Protein AF-A0A7K2IY00-F1 (afdb_monomer)

Secondary structure (DSSP, 8-state):
-----------------------HHHHHHHHHHHHHHHHHHHHHHHHHHHHHTSSS-HHHHHS-TT--HHHHHHHHHHTTTTS-HHHHHHHHHHHHHHT---B-TTT--BHHHHHHHHHHHHHHHHHHHHHHHHHHHHHHHHHHHHSHHHHHHHHHHHHHHHTS-HHHHHHHHIIIIIIIS--S-SS--PPTTS-GGG-HHHHHHHHHHHHHHHHHHHHHHHHHHHHHHTTSHHHHHHHHTT--HHHIIIIIIHHHHHHHHHHHHHHHHHHHHHHHHHHHHHHT--SHHHHHHHHHHTT-HHHHHHHHHHHHHHHHHHHHHHHHHHHHHS-------

Organism: NCBI:txid53437

Nearest PDB structures (foldseek):
  8j5q-assembly1_B  TM=8.400E-01  e=5.713E-11  Mycobacterium tuberculosis H37Rv
  8wd9-assembly1_B  TM=8.218E-01  e=5.313E-10  Mycobacterium tuberculosis H37Rv
  8wda-assembly1_B  TM=7.906E-01  e=1.587E-09  Mycobacterium tuberculosis H37Rv

Sequence (337 aa):
MTGPETAPAAALPHLKSAAAGASPLLSSVLFSLFRGALLLVLVSAAVFTATELLPGDAADLMASPGADEEQTRHLREELGLDAEPWRRYLDWAGALLSGDMGTSLVNGRPVADSLAQRLPATLALVVGALLIAAPASLGLAWWAGTTRRGRRISTAVLTGGAAVPTAVTAAALAALFSGAFALVPPVSLLPPGDSPWHHPDLLFLPVVSMALPTAFFGGGLLAGSLADIVRLPHVADARRRGVPSRRIALVDVLPFLLAPFVRVLAVSAGGLIAAAAVVETLFGYPGLGSLLVSAISTRDLPVVQATAVLAAAVVLLGLLLGDVVAVSTEPTRGRAS

Structure (mmCIF, N/CA/C/O backbone):
data_AF-A0A7K2IY00-F1
#
_entry.id   AF-A0A7K2IY00-F1
#
loop_
_atom_site.group_PDB
_atom_site.id
_atom_site.type_symbol
_atom_site.label_atom_id
_atom_site.label_alt_id
_atom_site.label_comp_id
_atom_site.label_asym_id
_atom_site.label_entity_id
_atom_site.label_seq_id
_atom_site.pdbx_PDB_ins_code
_atom_site.Cartn_x
_atom_site.Cartn_y
_atom_site.Cartn_z
_atom_site.occupancy
_atom_site.B_iso_or_equiv
_atom_site.auth_seq_id
_atom_site.auth_comp_id
_atom_site.auth_asym_id
_atom_site.auth_atom_id
_atom_site.pdbx_PDB_model_num
ATOM 1 N N . MET A 1 1 ? 2.520 -51.372 -57.730 1.00 38.19 1 MET A N 1
ATOM 2 C CA . MET A 1 1 ? 3.010 -51.590 -56.356 1.00 38.19 1 MET A CA 1
ATOM 3 C C . MET A 1 1 ? 2.773 -50.310 -55.571 1.00 38.19 1 MET A C 1
ATOM 5 O O . MET A 1 1 ? 3.335 -49.295 -55.945 1.00 38.19 1 MET A O 1
ATOM 9 N N . THR A 1 2 ? 1.852 -50.395 -54.597 1.00 41.34 2 THR A N 1
ATOM 10 C CA . THR A 1 2 ? 1.790 -49.668 -53.305 1.00 41.34 2 THR A CA 1
ATOM 11 C C . THR A 1 2 ? 2.037 -48.142 -53.319 1.00 41.34 2 THR A C 1
ATOM 13 O O . THR A 1 2 ? 3.159 -47.718 -53.547 1.00 41.34 2 THR A O 1
ATOM 16 N N . GLY A 1 3 ? 1.088 -47.258 -53.003 1.00 38.41 3 GLY A N 1
ATOM 17 C CA . GLY A 1 3 ? -0.084 -47.423 -52.141 1.00 38.41 3 GLY A CA 1
ATOM 18 C C . GLY A 1 3 ? -1.143 -46.305 -52.278 1.00 38.41 3 GLY A C 1
ATOM 19 O O . GLY A 1 3 ? -1.014 -45.462 -53.165 1.00 38.41 3 GLY A O 1
ATOM 20 N N . PRO A 1 4 ? -2.210 -46.369 -51.454 1.00 47.62 4 PRO A N 1
ATOM 21 C CA . PRO A 1 4 ? -3.554 -45.844 -51.735 1.00 47.62 4 PRO A CA 1
ATOM 22 C C . PRO A 1 4 ? -3.958 -44.607 -50.897 1.00 47.62 4 PRO A C 1
ATOM 24 O O . PRO A 1 4 ? -3.206 -44.207 -50.019 1.00 47.62 4 PRO A O 1
ATOM 27 N N . GLU A 1 5 ? -5.153 -44.065 -51.207 1.00 44.94 5 GLU A N 1
ATOM 28 C CA . GLU A 1 5 ? -6.170 -43.391 -50.350 1.00 44.94 5 GLU A CA 1
ATOM 29 C C . GLU A 1 5 ? -5.694 -42.479 -49.192 1.00 44.94 5 GLU A C 1
ATOM 31 O O . GLU A 1 5 ? -4.923 -42.878 -48.333 1.00 44.94 5 GLU A O 1
ATOM 36 N N . THR A 1 6 ? -6.192 -41.246 -49.048 1.00 45.59 6 THR A N 1
ATOM 37 C CA . THR A 1 6 ? -7.549 -40.986 -48.534 1.00 45.59 6 THR A CA 1
ATOM 38 C C . THR A 1 6 ? -8.101 -39.607 -48.925 1.00 45.59 6 THR A C 1
ATOM 40 O O . THR A 1 6 ? -7.389 -38.612 -49.042 1.00 45.59 6 THR A O 1
ATOM 43 N N . ALA A 1 7 ? -9.421 -39.573 -49.104 1.00 43.59 7 ALA A N 1
ATOM 44 C CA . ALA A 1 7 ? -10.250 -38.390 -49.304 1.00 43.59 7 ALA A CA 1
ATOM 45 C C . ALA A 1 7 ? -10.583 -37.675 -47.954 1.00 43.59 7 ALA A C 1
ATOM 47 O O . ALA A 1 7 ? -9.904 -37.897 -46.955 1.00 43.59 7 ALA A O 1
ATOM 48 N N . PRO A 1 8 ? -11.573 -36.763 -47.906 1.00 50.34 8 PRO A N 1
ATOM 49 C CA . PRO A 1 8 ? -11.445 -35.361 -47.514 1.00 50.34 8 PRO A CA 1
ATOM 50 C C . PRO A 1 8 ? -11.755 -35.097 -46.026 1.00 50.34 8 PRO A C 1
ATOM 52 O O . PRO A 1 8 ? -12.768 -35.551 -45.498 1.00 50.34 8 PRO A O 1
ATOM 55 N N . ALA A 1 9 ? -10.949 -34.282 -45.342 1.00 38.38 9 ALA A N 1
ATOM 56 C CA . ALA A 1 9 ? -11.228 -33.898 -43.956 1.00 38.38 9 ALA A CA 1
ATOM 57 C C . ALA A 1 9 ? -12.058 -32.605 -43.882 1.00 38.38 9 ALA A C 1
ATOM 59 O O . ALA A 1 9 ? -11.530 -31.500 -43.819 1.00 38.38 9 ALA A O 1
ATOM 60 N N . ALA A 1 10 ? -13.374 -32.811 -43.930 1.00 36.88 10 ALA A N 1
ATOM 61 C CA . ALA A 1 10 ? -14.406 -32.154 -43.131 1.00 36.88 10 ALA A CA 1
ATOM 62 C C . ALA A 1 10 ? -14.277 -30.642 -42.856 1.00 36.88 10 ALA A C 1
ATOM 64 O O . ALA A 1 10 ? -13.545 -30.188 -41.976 1.00 36.88 10 ALA A O 1
ATOM 65 N N . ALA A 1 11 ? -15.179 -29.885 -43.483 1.00 44.59 11 ALA A N 1
ATOM 66 C CA . ALA A 1 11 ? -15.773 -28.735 -42.824 1.00 44.59 11 ALA A CA 1
ATOM 67 C C . ALA A 1 11 ? -16.323 -29.171 -41.453 1.00 44.59 11 ALA A C 1
ATOM 69 O O . ALA A 1 11 ? -17.194 -30.039 -41.386 1.00 44.59 11 ALA A O 1
ATOM 70 N N . LEU A 1 12 ? -15.849 -28.540 -40.379 1.00 36.31 12 LEU A N 1
ATOM 71 C CA . LEU A 1 12 ? -16.633 -28.402 -39.160 1.00 36.31 12 LEU A CA 1
ATOM 72 C C . LEU A 1 12 ? -17.043 -26.931 -39.012 1.00 36.31 12 LEU A C 1
ATOM 74 O O . LEU A 1 12 ? -16.177 -26.059 -38.910 1.00 36.31 12 LEU A O 1
ATOM 78 N N . PRO A 1 13 ? -18.357 -26.642 -39.041 1.00 47.16 13 PRO A N 1
ATOM 79 C CA . PRO A 1 13 ? -18.914 -25.378 -38.588 1.00 47.16 13 PRO A CA 1
ATOM 80 C C . PRO A 1 13 ? -18.851 -25.315 -37.050 1.00 47.16 13 PRO A C 1
ATOM 82 O O . PRO A 1 13 ? -18.439 -26.270 -36.399 1.00 47.16 13 PRO A O 1
ATOM 85 N N . HIS A 1 14 ? -19.354 -24.216 -36.477 1.00 36.72 14 HIS A N 1
ATOM 86 C CA . HIS A 1 14 ? -19.556 -23.984 -35.035 1.00 36.72 14 HIS A CA 1
ATOM 87 C C . HIS A 1 14 ? -18.258 -23.536 -34.324 1.00 36.72 14 HIS A C 1
ATOM 89 O O . HIS A 1 14 ? -17.279 -24.256 -34.247 1.00 36.72 14 HIS A O 1
ATOM 95 N N . LEU A 1 15 ? -18.156 -22.317 -33.795 1.00 38.09 15 LEU A N 1
ATOM 96 C CA . LEU A 1 15 ? -19.122 -21.701 -32.895 1.00 38.09 15 LEU A CA 1
ATOM 97 C C . LEU A 1 15 ? -19.293 -20.206 -33.188 1.00 38.09 15 LEU A C 1
ATOM 99 O O . LEU A 1 15 ? -18.448 -19.369 -32.876 1.00 38.09 15 LEU A O 1
ATOM 103 N N . LYS A 1 16 ? -20.493 -19.870 -33.670 1.00 39.91 16 LYS A N 1
ATOM 104 C CA . LYS A 1 16 ? -21.197 -18.693 -33.167 1.00 39.91 16 LYS A CA 1
ATOM 105 C C . LYS A 1 16 ? -21.207 -18.792 -31.636 1.00 39.91 16 LYS A C 1
ATOM 107 O O . LYS A 1 16 ? -21.991 -19.553 -31.085 1.00 39.91 16 LYS A O 1
ATOM 112 N N . SER A 1 17 ? -20.387 -17.990 -30.970 1.00 37.78 17 SER A N 1
ATOM 113 C CA . SER A 1 17 ? -20.765 -17.385 -29.693 1.00 37.78 17 SER A CA 1
ATOM 114 C C . SER A 1 17 ? -21.030 -15.906 -29.950 1.00 37.78 17 SER A C 1
ATOM 116 O O . SER A 1 17 ? -20.324 -15.016 -29.488 1.00 37.78 17 SER A O 1
ATOM 118 N N . ALA A 1 18 ? -22.072 -15.659 -30.743 1.00 41.66 18 ALA A N 1
ATOM 119 C CA . ALA A 1 18 ? -22.885 -14.476 -30.552 1.00 41.66 18 ALA A CA 1
ATOM 120 C C . ALA A 1 18 ? -23.715 -14.742 -29.290 1.00 41.66 18 ALA A C 1
ATOM 122 O O . ALA A 1 18 ? -24.797 -15.314 -29.362 1.00 41.66 18 ALA A O 1
ATOM 123 N N . ALA A 1 19 ? -23.162 -14.386 -28.136 1.00 37.03 19 ALA A N 1
ATOM 124 C CA . ALA A 1 19 ? -23.909 -14.257 -26.899 1.00 37.03 19 ALA A CA 1
ATOM 125 C C . ALA A 1 19 ? -23.621 -12.860 -26.344 1.00 37.03 19 ALA A C 1
ATOM 127 O O . ALA A 1 19 ? -22.529 -12.574 -25.868 1.00 37.03 19 ALA A O 1
ATOM 128 N N . ALA A 1 20 ? -24.625 -12.002 -26.517 1.00 40.38 20 ALA A N 1
ATOM 129 C CA . ALA A 1 20 ? -24.918 -10.810 -25.734 1.00 40.38 20 ALA A CA 1
ATOM 130 C C . ALA A 1 20 ? -23.760 -9.829 -25.468 1.00 40.38 20 ALA A C 1
ATOM 132 O O . ALA A 1 20 ? -23.102 -9.862 -24.437 1.00 40.38 20 ALA A O 1
ATOM 133 N N . GLY A 1 21 ? -23.602 -8.869 -26.382 1.00 43.31 21 GLY A N 1
ATOM 134 C CA . GLY A 1 21 ? -23.932 -7.466 -26.093 1.00 43.31 21 GLY A CA 1
ATOM 135 C C . GLY A 1 21 ? -23.612 -6.894 -24.708 1.00 43.31 21 GLY A C 1
ATOM 136 O O . GLY A 1 21 ? -24.442 -6.198 -24.140 1.00 43.31 21 GLY A O 1
ATOM 137 N N . ALA A 1 22 ? -22.414 -7.127 -24.196 1.00 46.28 22 ALA A N 1
ATOM 138 C CA . ALA A 1 22 ? -21.739 -6.243 -23.261 1.00 46.28 22 ALA A CA 1
ATOM 139 C C . ALA A 1 22 ? -20.393 -5.917 -23.907 1.00 46.28 22 ALA A C 1
ATOM 141 O O . ALA A 1 22 ? -19.747 -6.807 -24.465 1.00 46.28 22 ALA A O 1
ATOM 142 N N . SER A 1 23 ? -19.972 -4.650 -23.912 1.00 67.12 23 SER A N 1
ATOM 143 C CA . SER A 1 23 ? -18.620 -4.332 -24.374 1.00 67.12 23 SER A CA 1
ATOM 144 C C . SER A 1 23 ? -17.628 -5.213 -23.590 1.00 67.12 23 SER A C 1
ATOM 146 O O . SER A 1 23 ? -17.841 -5.429 -22.397 1.00 67.12 23 SER A O 1
ATOM 148 N N . PRO A 1 24 ? -16.557 -5.750 -24.203 1.00 65.94 24 PRO A N 1
ATOM 149 C CA . PRO A 1 24 ? -15.564 -6.578 -23.494 1.00 65.94 24 PRO A CA 1
ATOM 150 C C . PRO A 1 24 ? -14.979 -5.872 -22.253 1.00 65.94 24 PRO A C 1
ATOM 152 O O . PRO A 1 24 ? -14.512 -6.507 -21.311 1.00 65.94 24 PRO A O 1
ATOM 155 N N . LEU A 1 25 ? -15.081 -4.540 -22.229 1.00 67.38 25 LEU A N 1
ATOM 156 C CA . LEU A 1 25 ? -14.817 -3.674 -21.086 1.00 67.38 25 LEU A CA 1
ATOM 157 C C . LEU A 1 25 ? -15.805 -3.901 -19.928 1.00 67.38 25 LEU A C 1
ATOM 159 O O . LEU A 1 25 ? -15.382 -4.078 -18.791 1.00 67.38 25 LEU A O 1
ATOM 163 N N . LEU A 1 26 ? -17.112 -3.930 -20.206 1.00 72.31 26 LEU A N 1
ATOM 164 C CA . LEU A 1 26 ? -18.162 -4.097 -19.199 1.00 72.31 26 LEU A CA 1
ATOM 165 C C . LEU A 1 26 ? -18.098 -5.480 -18.535 1.00 72.31 26 LEU A C 1
ATOM 167 O O . LEU A 1 26 ? -18.259 -5.572 -17.321 1.00 72.31 26 LEU A O 1
ATOM 171 N N . SER A 1 27 ? -17.815 -6.547 -19.295 1.00 76.75 27 SER A N 1
ATOM 172 C CA . SER A 1 27 ? -17.689 -7.891 -18.710 1.00 76.75 27 SER A CA 1
ATOM 173 C C . SER A 1 27 ? -16.452 -8.019 -17.816 1.00 76.75 27 SER A C 1
ATOM 175 O O . SER A 1 27 ? -16.529 -8.646 -16.764 1.00 76.75 27 SER A O 1
ATOM 177 N N . SER A 1 28 ? -15.328 -7.406 -18.207 1.00 73.62 28 SER A N 1
ATOM 178 C CA . SER A 1 28 ? -14.095 -7.392 -17.409 1.00 73.62 28 SER A CA 1
ATOM 179 C C . SER A 1 28 ? -14.286 -6.622 -16.099 1.00 73.62 28 SER A C 1
ATOM 181 O O . SER A 1 28 ? -13.999 -7.141 -15.022 1.00 73.62 28 SER A O 1
ATOM 183 N N . VAL A 1 29 ? -14.873 -5.422 -16.171 1.00 78.75 29 VAL A N 1
ATOM 184 C CA . VAL A 1 29 ? -15.152 -4.597 -14.986 1.00 78.75 29 VAL A CA 1
ATOM 185 C C . VAL A 1 29 ? -16.129 -5.296 -14.041 1.00 78.75 29 VAL A C 1
ATOM 187 O O . VAL A 1 29 ? -15.877 -5.343 -12.839 1.00 78.75 29 VAL A O 1
ATOM 190 N N . LEU A 1 30 ? -17.209 -5.888 -14.561 1.00 84.00 30 LEU A N 1
ATOM 191 C CA . LEU A 1 30 ? -18.181 -6.611 -13.739 1.00 84.00 30 LEU A CA 1
ATOM 192 C C . LEU A 1 30 ? -17.549 -7.823 -13.040 1.00 84.00 30 LEU A C 1
ATOM 194 O O . LEU A 1 30 ? -17.799 -8.053 -11.857 1.00 84.00 30 LEU A O 1
ATOM 198 N N . PHE A 1 31 ? -16.697 -8.569 -13.745 1.00 82.94 31 PHE A N 1
ATOM 199 C CA . PHE A 1 31 ? -15.967 -9.695 -13.167 1.00 82.94 31 PHE A CA 1
ATOM 200 C C . PHE A 1 31 ? -14.997 -9.244 -12.065 1.00 82.94 31 PHE A C 1
ATOM 202 O O . PHE A 1 31 ? -14.940 -9.858 -10.997 1.00 82.94 31 PHE A O 1
ATOM 209 N N . SER A 1 32 ? -14.281 -8.137 -12.280 1.00 79.94 32 SER A N 1
ATOM 210 C CA . SER A 1 32 ? -13.389 -7.558 -11.275 1.00 79.94 32 SER A CA 1
ATOM 211 C C . SER A 1 32 ? -14.144 -7.048 -10.043 1.00 79.94 32 SER A C 1
ATOM 213 O O . SER A 1 32 ? -13.696 -7.298 -8.923 1.00 79.94 32 SER A O 1
ATOM 215 N N . LEU A 1 33 ? -15.308 -6.412 -10.221 1.00 85.75 33 LEU A N 1
ATOM 216 C CA . LEU A 1 33 ? -16.178 -5.989 -9.116 1.00 85.75 33 LEU A CA 1
ATOM 217 C C . LEU A 1 33 ? -16.706 -7.183 -8.318 1.00 85.75 33 LEU A C 1
ATOM 219 O O . LEU A 1 33 ? -16.638 -7.169 -7.092 1.00 85.75 33 LEU A O 1
ATOM 223 N N . PHE A 1 34 ? -17.174 -8.235 -8.994 1.00 89.06 34 PHE A N 1
ATOM 224 C CA . PHE A 1 34 ? -17.638 -9.454 -8.333 1.00 89.06 34 PHE A CA 1
ATOM 225 C C . PHE A 1 34 ? -16.522 -10.118 -7.517 1.00 89.06 34 PHE A C 1
ATOM 227 O O . PHE A 1 34 ? -16.718 -10.448 -6.349 1.00 89.06 34 PHE A O 1
ATOM 234 N N . ARG A 1 35 ? -15.323 -10.258 -8.099 1.00 86.38 35 ARG A N 1
ATOM 235 C CA . ARG A 1 35 ? -14.151 -10.803 -7.400 1.00 86.38 35 ARG A CA 1
ATOM 236 C C . ARG A 1 35 ? -13.766 -9.948 -6.190 1.00 86.38 35 ARG A C 1
ATOM 238 O O . ARG A 1 35 ? -13.446 -10.503 -5.144 1.00 86.38 35 ARG A O 1
ATOM 245 N N . GLY A 1 36 ? -13.809 -8.620 -6.324 1.00 87.38 36 GLY A N 1
ATOM 246 C CA . GLY A 1 36 ? -13.548 -7.688 -5.226 1.00 87.38 36 GLY A CA 1
ATOM 247 C C . GLY A 1 36 ? -14.571 -7.815 -4.095 1.00 87.38 36 GLY A C 1
ATOM 248 O O . GLY A 1 36 ? -14.183 -7.940 -2.938 1.00 87.38 36 GLY A O 1
ATOM 249 N N . ALA A 1 37 ? -15.863 -7.868 -4.426 1.00 89.81 37 ALA A N 1
ATOM 250 C CA . ALA A 1 37 ? -16.934 -8.060 -3.450 1.00 89.81 37 ALA A CA 1
ATOM 251 C C . ALA A 1 37 ? -16.813 -9.408 -2.725 1.00 89.81 37 ALA A C 1
ATOM 253 O O . ALA A 1 37 ? -16.884 -9.456 -1.499 1.00 89.81 37 ALA A O 1
ATOM 254 N N . LEU A 1 38 ? -16.553 -10.493 -3.462 1.00 92.44 38 LEU A N 1
ATOM 255 C CA . LEU A 1 38 ? -16.317 -11.811 -2.876 1.00 92.44 38 LEU A CA 1
ATOM 256 C C . LEU A 1 38 ? -15.115 -11.790 -1.924 1.00 92.44 38 LEU A C 1
ATOM 258 O O . LEU A 1 38 ? -15.193 -12.336 -0.828 1.00 92.44 38 LEU A O 1
ATOM 262 N N . LEU A 1 39 ? -14.021 -11.128 -2.312 1.00 90.25 39 LEU A N 1
ATOM 263 C CA . LEU A 1 39 ? -12.842 -11.001 -1.460 1.00 90.25 39 LEU A CA 1
ATOM 264 C C . LEU A 1 39 ? -13.148 -10.207 -0.185 1.00 90.25 39 LEU A C 1
ATOM 266 O O . LEU A 1 39 ? -12.711 -10.621 0.881 1.00 90.25 39 LEU A O 1
ATOM 270 N N . LEU A 1 40 ? -13.927 -9.123 -0.261 1.00 91.56 40 LEU A N 1
ATOM 271 C CA . LEU A 1 40 ? -14.351 -8.373 0.928 1.00 91.56 40 LEU A CA 1
ATOM 272 C C . LEU A 1 40 ? -15.197 -9.212 1.879 1.00 91.56 40 LEU A C 1
ATOM 274 O O . LEU A 1 40 ? -14.970 -9.145 3.082 1.00 91.56 40 LEU A O 1
ATOM 278 N N . VAL A 1 41 ? -16.129 -10.015 1.363 1.00 92.81 41 VAL A N 1
ATOM 279 C CA . VAL A 1 41 ? -16.940 -10.924 2.190 1.00 92.81 41 VAL A CA 1
ATOM 280 C C . VAL A 1 41 ? -16.061 -11.979 2.860 1.00 92.81 41 VAL A C 1
ATOM 282 O O . VAL A 1 41 ? -16.209 -12.249 4.048 1.00 92.81 41 VAL A O 1
ATOM 285 N N . LEU A 1 42 ? -15.106 -12.552 2.123 1.00 93.44 42 LEU A N 1
ATOM 286 C CA . LEU A 1 42 ? -14.170 -13.525 2.684 1.00 93.44 42 LEU A CA 1
ATOM 287 C C . LEU A 1 42 ? -13.267 -12.898 3.748 1.00 93.44 42 LEU A C 1
ATOM 289 O O . LEU A 1 42 ? -13.071 -13.495 4.802 1.00 93.44 42 LEU A O 1
ATOM 293 N N . VAL A 1 43 ? -12.741 -11.696 3.501 1.00 92.00 43 VAL A N 1
ATOM 294 C CA . VAL A 1 43 ? -11.918 -10.970 4.476 1.00 92.00 43 VAL A CA 1
ATOM 295 C C . VAL A 1 43 ? -12.743 -10.584 5.700 1.00 92.00 43 VAL A C 1
ATOM 297 O O . VAL A 1 43 ? -12.273 -10.786 6.813 1.00 92.00 43 VAL A O 1
ATOM 300 N N . SER A 1 44 ? -13.969 -10.082 5.534 1.00 92.75 44 SER A N 1
ATOM 301 C CA . SER A 1 44 ? -14.822 -9.692 6.661 1.00 92.75 44 SER A CA 1
ATOM 302 C C . SER A 1 44 ? -15.182 -10.895 7.532 1.00 92.75 44 SER A C 1
ATOM 304 O O . SER A 1 44 ? -15.048 -10.826 8.751 1.00 92.75 44 SER A O 1
ATOM 306 N N . ALA A 1 45 ? -15.545 -12.026 6.919 1.00 92.62 45 ALA A N 1
ATOM 307 C CA . ALA A 1 45 ? -15.810 -13.273 7.630 1.00 92.62 45 ALA A CA 1
ATOM 308 C C . ALA A 1 45 ? -14.550 -13.814 8.323 1.00 92.62 45 ALA A C 1
ATOM 310 O O . ALA A 1 45 ? -14.617 -14.250 9.473 1.00 92.62 45 ALA A O 1
ATOM 311 N N . ALA A 1 46 ? -13.392 -13.757 7.657 1.00 92.94 46 ALA A N 1
ATOM 312 C CA . ALA A 1 46 ? -12.123 -14.193 8.229 1.00 92.94 46 ALA A CA 1
ATOM 313 C C . ALA A 1 46 ? -11.712 -13.333 9.430 1.00 92.94 46 ALA A C 1
ATOM 315 O O . ALA A 1 46 ? -11.326 -13.885 10.454 1.00 92.94 46 ALA A O 1
ATOM 316 N N . VAL A 1 47 ? -11.826 -12.005 9.331 1.00 90.75 47 VAL A N 1
ATOM 317 C CA . VAL A 1 47 ? -11.515 -11.078 10.429 1.00 90.75 47 VAL A CA 1
ATOM 318 C C . VAL A 1 47 ? -12.475 -11.288 11.595 1.00 90.75 47 VAL A C 1
ATOM 320 O O . VAL A 1 47 ? -12.012 -11.416 12.721 1.00 90.75 47 VAL A O 1
ATOM 323 N N . PHE A 1 48 ? -13.781 -11.399 11.335 1.00 89.88 48 PHE A N 1
ATOM 324 C CA . PHE A 1 48 ? -14.777 -11.667 12.373 1.00 89.88 48 PHE A CA 1
ATOM 325 C C . PHE A 1 48 ? -14.498 -12.990 13.101 1.00 89.88 48 PHE A C 1
ATOM 327 O O . PHE A 1 48 ? -14.435 -13.043 14.328 1.00 89.88 48 PHE A O 1
ATOM 334 N N . THR A 1 49 ? -14.253 -14.060 12.342 1.00 89.25 49 THR A N 1
ATOM 335 C CA . THR A 1 49 ? -13.937 -15.376 12.912 1.00 89.25 49 THR A CA 1
ATOM 336 C C . THR A 1 49 ? -12.630 -15.329 13.694 1.00 89.25 49 THR A C 1
ATOM 338 O O . THR A 1 49 ? -12.550 -15.873 14.789 1.00 89.25 49 THR A O 1
ATOM 341 N N . ALA A 1 50 ? -11.610 -14.649 13.163 1.00 87.19 50 ALA A N 1
ATOM 342 C CA . ALA A 1 50 ? -10.354 -14.460 13.867 1.00 87.19 50 ALA A CA 1
ATOM 343 C C . ALA A 1 50 ? -10.582 -13.738 15.196 1.00 87.19 50 ALA A C 1
ATOM 345 O O . ALA A 1 50 ? -10.024 -14.197 16.183 1.00 87.19 50 ALA A O 1
ATOM 346 N N . THR A 1 51 ? -11.425 -12.692 15.230 1.00 83.38 51 THR A N 1
ATOM 347 C CA . THR A 1 51 ? -11.772 -11.958 16.457 1.00 83.38 51 THR A CA 1
ATOM 348 C C . THR A 1 51 ? -12.520 -12.799 17.490 1.00 83.38 51 THR A C 1
ATOM 350 O O . THR A 1 51 ? -12.235 -12.660 18.673 1.00 83.38 51 THR A O 1
ATOM 353 N N . GLU A 1 52 ? -13.403 -13.707 17.066 1.00 82.44 52 GLU A N 1
ATOM 354 C CA . GLU A 1 52 ? -14.121 -14.615 17.979 1.00 82.44 52 GLU A CA 1
ATOM 355 C C . GLU A 1 52 ? -13.251 -15.740 18.538 1.00 82.44 52 GLU A C 1
ATOM 357 O O . GLU A 1 52 ? -13.505 -16.255 19.622 1.00 82.44 52 GLU A O 1
ATOM 362 N N . LEU A 1 53 ? -12.216 -16.144 17.803 1.00 83.62 53 LEU A N 1
ATOM 363 C CA . LEU A 1 53 ? -11.292 -17.179 18.258 1.00 83.62 53 LEU A CA 1
ATOM 364 C C . LEU A 1 53 ? -10.248 -16.651 19.254 1.00 83.62 53 LEU A C 1
ATOM 366 O O . LEU A 1 53 ? -9.494 -17.459 19.804 1.00 83.62 53 LEU A O 1
ATOM 370 N N . LEU A 1 54 ? -10.159 -15.332 19.486 1.00 75.94 54 LEU A N 1
ATOM 371 C CA . LEU A 1 54 ? -9.252 -14.813 20.511 1.00 75.94 54 LEU A CA 1
ATOM 372 C C . LEU A 1 54 ? -9.707 -15.284 21.904 1.00 75.94 54 LEU A C 1
ATOM 374 O O . LEU A 1 54 ? -10.881 -15.173 22.244 1.00 75.94 54 LEU A O 1
ATOM 378 N N . PRO A 1 55 ? -8.784 -15.788 22.743 1.00 64.69 55 PRO A N 1
ATOM 379 C CA . PRO A 1 55 ? -9.130 -16.265 24.076 1.00 64.69 55 PRO A CA 1
ATOM 380 C C . PRO A 1 55 ? -9.495 -15.104 25.016 1.00 64.69 55 PRO A C 1
ATOM 382 O O . PRO A 1 55 ? -8.653 -14.248 25.301 1.00 64.69 55 PRO A O 1
ATOM 385 N N . GLY A 1 56 ? -10.717 -15.125 25.554 1.00 65.94 56 GLY A N 1
ATOM 386 C CA . GLY A 1 56 ? -11.306 -14.092 26.422 1.00 65.94 56 GLY A CA 1
ATOM 387 C C . GLY A 1 56 ? -12.012 -13.000 25.616 1.00 65.94 56 GLY A C 1
ATOM 388 O O . GLY A 1 56 ? -11.576 -12.676 24.511 1.00 65.94 56 GLY A O 1
ATOM 389 N N . ASP A 1 57 ? -13.077 -12.419 26.157 1.00 73.06 57 ASP A N 1
ATOM 390 C CA . ASP A 1 57 ? -13.907 -11.473 25.408 1.00 73.06 57 ASP A CA 1
ATOM 391 C C . ASP A 1 57 ? -13.659 -10.003 25.781 1.00 73.06 57 ASP A C 1
ATOM 393 O O . ASP A 1 57 ? -12.810 -9.673 26.612 1.00 73.06 57 ASP A O 1
ATOM 397 N N . ALA A 1 58 ? -14.348 -9.091 25.091 1.00 71.12 58 ALA A N 1
ATOM 398 C CA . ALA A 1 58 ? -14.228 -7.662 25.359 1.00 71.12 58 ALA A CA 1
ATOM 399 C C . ALA A 1 58 ? -14.784 -7.278 26.743 1.00 71.12 58 ALA A C 1
ATOM 401 O O . ALA A 1 58 ? -14.273 -6.341 27.356 1.00 71.12 58 ALA A O 1
ATOM 402 N N . ALA A 1 59 ? -15.776 -8.014 27.258 1.00 73.38 59 ALA A N 1
ATOM 403 C CA . ALA A 1 59 ? -16.342 -7.777 28.581 1.00 73.38 59 ALA A CA 1
ATOM 404 C C . ALA A 1 59 ? -15.312 -8.064 29.683 1.00 73.38 59 ALA A C 1
ATOM 406 O O . ALA A 1 59 ? -15.178 -7.263 30.604 1.00 73.38 59 ALA A O 1
ATOM 407 N N . ASP A 1 60 ? -14.517 -9.128 29.547 1.00 72.94 60 ASP A N 1
ATOM 408 C CA . ASP A 1 60 ? -13.468 -9.502 30.501 1.00 72.94 60 ASP A CA 1
ATOM 409 C C . ASP A 1 60 ? -12.354 -8.441 30.609 1.00 72.94 60 ASP A C 1
ATOM 411 O O . ASP A 1 60 ? -11.731 -8.300 31.660 1.00 72.94 60 ASP A O 1
ATOM 415 N N . LEU A 1 61 ? -12.091 -7.679 29.538 1.00 69.38 61 LEU A N 1
ATOM 416 C CA . LEU A 1 61 ? -11.107 -6.587 29.547 1.00 69.38 61 LEU A CA 1
ATOM 417 C C . LEU A 1 61 ? -11.673 -5.242 29.995 1.00 69.38 61 LEU A C 1
ATOM 419 O O . LEU A 1 61 ? -10.933 -4.419 30.534 1.00 69.38 61 LEU A O 1
ATOM 423 N N . MET A 1 62 ? -12.955 -4.994 29.727 1.00 69.19 62 MET A N 1
ATOM 424 C CA . MET A 1 62 ? -13.642 -3.789 30.193 1.00 69.19 62 MET A CA 1
ATOM 425 C C . MET A 1 62 ? -14.042 -3.895 31.668 1.00 69.19 62 MET A C 1
ATOM 427 O O . MET A 1 62 ? -14.203 -2.874 32.340 1.00 69.19 62 MET A O 1
ATOM 431 N N . ALA A 1 63 ? -14.180 -5.115 32.187 1.00 72.50 63 ALA A N 1
ATOM 432 C CA . ALA A 1 63 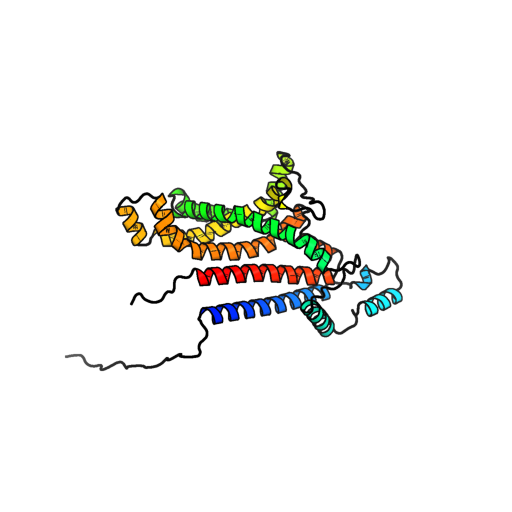? -14.394 -5.370 33.597 1.00 72.50 63 ALA A CA 1
ATOM 433 C C . ALA A 1 63 ? -13.216 -4.821 34.423 1.00 72.50 63 ALA A C 1
ATOM 435 O O . ALA A 1 63 ? -12.044 -5.081 34.143 1.00 72.50 63 ALA A O 1
ATOM 436 N N . SER A 1 64 ? -13.524 -4.031 35.457 1.00 64.81 64 SER A N 1
ATOM 437 C CA . SER A 1 64 ? -12.500 -3.497 36.365 1.00 64.81 64 SER A CA 1
ATOM 438 C C . SER A 1 64 ? -11.686 -4.641 36.994 1.00 64.81 64 SER A C 1
ATOM 440 O O . SER A 1 64 ? -12.254 -5.700 37.262 1.00 64.81 64 SER A O 1
ATOM 442 N N . PRO A 1 65 ? -10.384 -4.463 37.291 1.00 64.81 65 PRO A N 1
ATOM 443 C CA . PRO A 1 65 ? -9.608 -5.481 37.996 1.00 64.81 65 PRO A CA 1
ATOM 444 C C . PRO A 1 65 ? -10.291 -5.873 39.317 1.00 64.81 65 PRO A C 1
ATOM 446 O O . PRO A 1 65 ? -10.400 -5.048 40.223 1.00 64.81 65 PRO A O 1
ATOM 449 N N . GLY A 1 66 ? -10.765 -7.120 39.416 1.00 64.56 66 GLY A N 1
ATOM 450 C CA . GLY A 1 66 ? -11.543 -7.615 40.561 1.00 64.56 66 GLY A CA 1
ATOM 451 C C . GLY A 1 66 ? -13.065 -7.441 40.454 1.00 64.56 66 GLY A C 1
ATOM 452 O O . GLY A 1 66 ? -13.740 -7.566 41.471 1.00 64.56 66 GLY A O 1
ATOM 453 N N . ALA A 1 67 ? -13.601 -7.139 39.267 1.00 66.88 67 ALA A N 1
ATOM 454 C CA . ALA A 1 67 ? -15.038 -7.137 39.009 1.00 66.88 67 ALA A CA 1
ATOM 455 C C . ALA A 1 67 ? -15.654 -8.515 39.284 1.00 66.88 67 ALA A C 1
ATOM 457 O O . ALA A 1 67 ? -15.060 -9.549 38.964 1.00 66.88 67 ALA A O 1
ATOM 458 N N . ASP A 1 68 ? -16.851 -8.505 39.868 1.00 76.62 68 ASP A N 1
ATOM 459 C CA . ASP A 1 68 ? -17.605 -9.721 40.154 1.00 76.62 68 ASP A CA 1
ATOM 460 C C . ASP A 1 68 ? -18.045 -10.397 38.846 1.00 76.62 68 ASP A C 1
ATOM 462 O O . ASP A 1 68 ? -18.351 -9.716 37.862 1.00 76.62 68 ASP A O 1
ATOM 466 N N . GLU A 1 69 ? -18.148 -11.732 38.831 1.00 77.88 69 GLU A N 1
ATOM 467 C CA . GLU A 1 69 ? -18.589 -12.487 37.640 1.00 77.88 69 GLU A CA 1
ATOM 468 C C . GLU A 1 69 ? -19.951 -12.006 37.101 1.00 77.88 69 GLU A C 1
ATOM 470 O O . GLU A 1 69 ? -20.237 -12.120 35.907 1.00 77.88 69 GLU A O 1
ATOM 475 N N . GLU A 1 70 ? -20.790 -11.452 37.979 1.00 78.19 70 GLU A N 1
ATOM 476 C CA . GLU A 1 70 ? -22.107 -10.908 37.653 1.00 7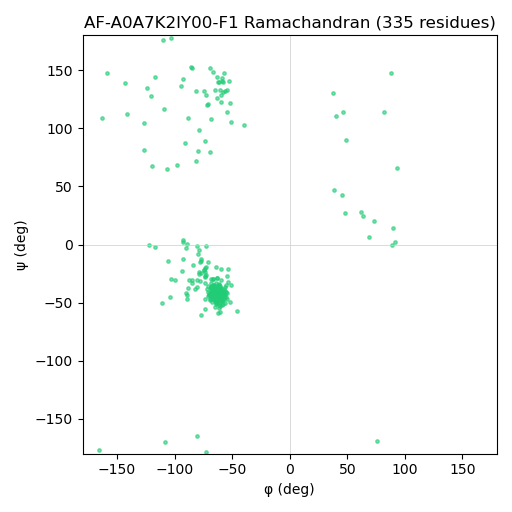8.19 70 GLU A CA 1
ATOM 477 C C . GLU A 1 70 ? -22.022 -9.582 36.875 1.00 78.19 70 GLU A C 1
ATOM 479 O O . GLU A 1 70 ? -22.757 -9.391 35.907 1.00 78.19 70 GLU A O 1
ATOM 484 N N . GLN A 1 71 ? -21.068 -8.704 37.210 1.00 76.19 71 GLN A N 1
ATOM 485 C CA . GLN A 1 71 ? -20.825 -7.460 36.465 1.00 76.19 71 GLN A CA 1
ATOM 486 C C . GLN A 1 71 ? -20.287 -7.749 35.066 1.00 76.19 71 GLN A C 1
ATOM 488 O O . GLN A 1 71 ? -20.706 -7.111 34.102 1.00 76.19 71 GLN A O 1
ATOM 493 N N . THR A 1 72 ? -19.414 -8.748 34.936 1.00 77.81 72 THR A N 1
ATOM 494 C CA . THR A 1 72 ? -18.878 -9.160 33.636 1.00 77.81 72 THR A CA 1
ATOM 495 C C . THR A 1 72 ? -19.955 -9.795 32.753 1.00 77.81 72 THR A C 1
ATOM 497 O O . THR A 1 72 ? -19.971 -9.545 31.550 1.00 77.81 72 THR A O 1
ATOM 500 N N . ARG A 1 73 ? -20.899 -10.568 33.321 1.00 78.81 73 ARG A N 1
ATOM 501 C CA . ARG A 1 73 ? -22.067 -11.074 32.568 1.00 78.81 73 ARG A CA 1
ATOM 50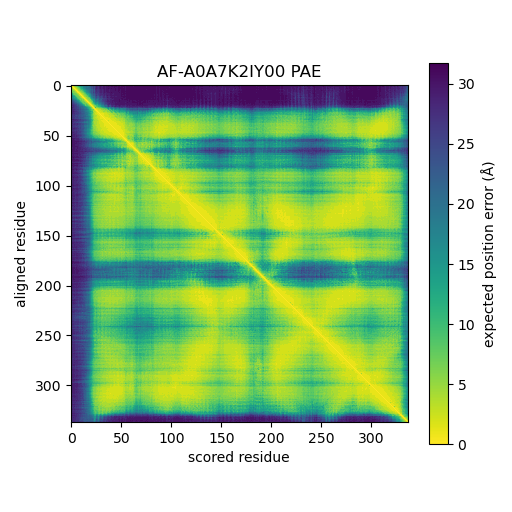2 C C . ARG A 1 73 ? -22.987 -9.954 32.102 1.00 78.81 73 ARG A C 1
ATOM 504 O O . ARG A 1 73 ? -23.357 -9.952 30.938 1.00 78.81 73 ARG A O 1
ATOM 511 N N . HIS A 1 74 ? -23.300 -8.990 32.965 1.00 79.62 74 HIS A N 1
ATOM 512 C CA . HIS A 1 74 ? -24.139 -7.859 32.567 1.00 79.62 74 HIS A CA 1
ATOM 513 C C . HIS A 1 74 ? -23.498 -7.058 31.423 1.00 79.62 74 HIS A C 1
ATOM 515 O O . HIS A 1 74 ? -24.163 -6.710 30.453 1.00 79.62 74 HIS A O 1
ATOM 521 N N . LEU A 1 75 ? -22.179 -6.837 31.484 1.00 76.94 75 LEU A N 1
ATOM 522 C CA . LEU A 1 75 ? -21.439 -6.189 30.398 1.00 76.94 75 LEU A CA 1
ATOM 523 C C . LEU A 1 75 ? -21.459 -7.017 29.100 1.00 76.94 75 LEU A C 1
ATOM 525 O O . LEU A 1 75 ? -21.540 -6.465 28.006 1.00 76.94 75 LEU A O 1
ATOM 529 N N . ARG A 1 76 ? -21.383 -8.348 29.208 1.00 80.69 76 ARG A N 1
ATOM 530 C CA . ARG A 1 76 ? -21.433 -9.283 28.073 1.00 80.69 76 ARG A CA 1
ATOM 531 C C . ARG A 1 76 ? -22.794 -9.248 27.367 1.00 80.69 76 ARG A C 1
ATOM 533 O O . ARG A 1 76 ? -22.832 -9.229 26.134 1.00 80.69 76 ARG A O 1
ATOM 540 N N . GLU A 1 77 ? -23.876 -9.153 28.139 1.00 81.12 77 GLU A N 1
ATOM 541 C CA . GLU A 1 77 ? -25.240 -8.967 27.635 1.00 81.12 77 GLU A CA 1
ATOM 542 C C . GLU A 1 77 ? -25.407 -7.598 26.953 1.00 81.12 77 GLU A C 1
ATOM 544 O O . GLU A 1 77 ? -25.907 -7.531 25.829 1.00 81.12 77 GLU A O 1
ATOM 549 N N . GLU A 1 78 ? -24.925 -6.512 27.573 1.00 79.56 78 GLU A N 1
ATOM 550 C CA . GLU A 1 78 ? -24.970 -5.153 27.003 1.00 79.56 78 GLU A CA 1
ATOM 551 C C . GLU A 1 78 ? -24.202 -5.035 25.679 1.00 79.56 78 GLU A C 1
ATOM 553 O O . GLU A 1 78 ? -24.641 -4.345 24.758 1.00 79.56 78 GLU A O 1
ATOM 558 N N . LEU A 1 79 ? -23.070 -5.734 25.561 1.00 76.00 79 LEU A N 1
ATOM 559 C CA . LEU A 1 79 ? -22.259 -5.783 24.343 1.00 76.00 79 LEU A CA 1
ATOM 560 C C . LEU A 1 79 ? -22.806 -6.766 23.290 1.00 76.00 79 LEU A C 1
ATOM 562 O O . LEU A 1 79 ? -22.223 -6.896 22.211 1.00 76.00 79 LEU A O 1
ATOM 566 N N . GLY A 1 80 ? -23.906 -7.471 23.582 1.00 79.44 80 GLY A N 1
ATOM 567 C CA . GLY A 1 80 ? -24.530 -8.436 22.674 1.00 79.44 80 GLY A CA 1
ATOM 568 C C . GLY A 1 80 ? -23.639 -9.638 22.350 1.00 79.44 80 GLY A C 1
ATOM 569 O O . GLY A 1 80 ? -23.789 -10.253 21.292 1.00 79.44 80 GLY A O 1
ATOM 570 N N . LEU A 1 81 ? -22.687 -9.966 23.230 1.00 77.88 81 LEU A N 1
ATOM 571 C CA . LEU A 1 81 ? -21.705 -11.030 23.004 1.00 77.88 81 LEU A CA 1
ATOM 572 C C . LEU A 1 81 ? -22.314 -12.434 23.148 1.00 77.88 81 LEU A C 1
ATOM 574 O O . LEU A 1 81 ? -21.792 -13.372 22.547 1.00 77.88 81 LEU A O 1
ATOM 578 N N . ASP A 1 82 ? -23.443 -12.561 23.856 1.00 78.81 82 ASP A N 1
ATOM 579 C CA . ASP A 1 82 ? -24.173 -13.826 24.051 1.00 78.81 82 ASP A CA 1
ATOM 580 C C . ASP A 1 82 ? -24.997 -14.268 22.829 1.00 78.81 82 ASP A C 1
ATOM 582 O O . ASP A 1 82 ? -25.480 -15.402 22.763 1.00 78.81 82 ASP A O 1
ATOM 586 N N . ALA A 1 83 ? -25.181 -13.386 21.844 1.00 79.56 83 ALA A N 1
ATOM 587 C CA . ALA A 1 83 ? -25.909 -13.724 20.630 1.00 79.56 83 ALA A CA 1
ATOM 588 C C . ALA A 1 83 ? -25.131 -14.728 19.758 1.00 79.56 83 ALA A C 1
ATOM 590 O O . ALA A 1 83 ? -23.900 -14.758 19.733 1.00 79.56 83 ALA A O 1
ATOM 591 N N . GLU A 1 84 ? -25.865 -15.537 18.985 1.00 88.50 84 GLU A N 1
ATOM 592 C CA . GLU A 1 84 ? -25.267 -16.519 18.075 1.00 88.50 84 GLU A CA 1
ATOM 593 C C . GLU A 1 84 ? -24.254 -15.839 17.122 1.00 88.50 84 GLU A C 1
ATOM 595 O O . GLU A 1 84 ? -24.601 -14.830 16.496 1.00 88.50 84 GLU A O 1
ATOM 600 N N . PRO A 1 85 ? -23.032 -16.385 16.933 1.00 84.94 85 PRO A N 1
ATOM 601 C CA . PRO A 1 85 ? -21.958 -15.702 16.199 1.00 84.94 85 PRO A CA 1
ATOM 602 C C . PRO A 1 85 ? -22.334 -15.262 14.780 1.00 84.94 85 PRO A C 1
ATOM 604 O O . PRO A 1 85 ? -21.918 -14.204 14.314 1.00 84.94 85 PRO A O 1
ATOM 607 N N . TRP A 1 86 ? -23.159 -16.050 14.087 1.00 86.94 86 TRP A N 1
ATOM 608 C CA . TRP A 1 86 ? -23.615 -15.721 12.739 1.00 86.94 86 TRP A CA 1
ATOM 609 C C . TRP A 1 86 ? -24.555 -14.505 12.715 1.00 86.94 86 TRP A C 1
ATOM 611 O O . TRP A 1 86 ? -24.505 -13.736 11.759 1.00 86.94 86 TRP A O 1
ATOM 621 N N . ARG A 1 87 ? -25.376 -14.294 13.758 1.00 89.38 87 ARG A N 1
ATOM 622 C CA . ARG A 1 87 ? -26.233 -13.101 13.881 1.00 89.38 87 ARG A CA 1
ATOM 623 C C . ARG A 1 87 ? -25.388 -11.868 14.132 1.00 89.38 87 ARG A C 1
ATOM 625 O O . ARG A 1 87 ? -25.505 -10.907 13.386 1.00 89.38 87 ARG A O 1
ATOM 632 N N . ARG A 1 88 ? -24.452 -11.956 15.084 1.00 87.94 88 ARG A N 1
ATOM 633 C CA . ARG A 1 88 ? -23.489 -10.884 15.387 1.00 87.94 88 ARG A CA 1
ATOM 634 C C . ARG A 1 88 ? -22.711 -10.458 14.141 1.00 87.94 88 ARG A C 1
ATOM 636 O O . ARG A 1 88 ? -22.546 -9.267 13.903 1.00 87.94 88 ARG A O 1
ATOM 643 N N . TYR A 1 89 ? -22.293 -11.418 13.311 1.00 89.88 89 TYR A N 1
ATOM 644 C CA . TYR A 1 89 ? -21.666 -11.125 12.021 1.00 89.88 89 TYR A CA 1
ATOM 645 C C . TYR A 1 89 ? -22.605 -10.388 11.059 1.00 89.88 89 TYR A C 1
ATOM 647 O O . TYR A 1 89 ? -22.185 -9.407 10.452 1.00 89.88 89 TYR A O 1
ATOM 655 N N . LEU A 1 90 ? -23.851 -10.847 10.893 1.00 91.12 90 LEU A N 1
ATOM 656 C CA . LEU A 1 90 ? -24.810 -10.212 9.982 1.00 91.12 90 LEU A CA 1
ATOM 657 C C . LEU A 1 90 ? -25.203 -8.806 10.438 1.00 91.12 90 LEU A C 1
ATOM 659 O O . LEU A 1 90 ? -25.287 -7.914 9.598 1.00 91.12 90 LEU A O 1
ATOM 663 N N . ASP A 1 91 ? -25.398 -8.602 11.739 1.00 90.00 91 ASP A N 1
ATOM 664 C CA . ASP A 1 91 ? -25.720 -7.299 12.320 1.00 90.00 91 ASP A CA 1
ATOM 665 C C . ASP A 1 91 ? -24.549 -6.328 12.134 1.00 90.00 91 ASP A C 1
ATOM 667 O O . ASP A 1 91 ? -24.733 -5.221 11.628 1.00 90.00 91 ASP A O 1
ATOM 671 N N . TRP A 1 92 ? -23.324 -6.772 12.435 1.00 91.12 92 TRP A N 1
ATOM 672 C CA . TRP A 1 92 ? -22.111 -5.988 12.204 1.00 91.12 92 TRP A CA 1
ATOM 673 C C . TRP A 1 92 ? -21.890 -5.672 10.718 1.00 91.12 92 TRP A C 1
ATOM 675 O O . TRP A 1 92 ? -21.643 -4.523 10.353 1.00 91.12 92 TRP A O 1
ATOM 685 N N . ALA A 1 93 ? -22.002 -6.668 9.837 1.00 90.75 93 ALA A N 1
ATOM 686 C CA . ALA A 1 93 ? -21.830 -6.472 8.402 1.00 90.75 93 ALA A CA 1
ATOM 687 C C . ALA A 1 93 ? -22.926 -5.558 7.828 1.00 90.75 93 ALA A C 1
ATOM 689 O O . ALA A 1 93 ? -22.637 -4.714 6.980 1.00 90.75 93 ALA A O 1
ATOM 690 N N . GLY A 1 94 ? -24.167 -5.690 8.304 1.00 91.50 94 GLY A N 1
ATOM 691 C CA . GLY A 1 94 ? -25.285 -4.817 7.954 1.00 91.50 94 GLY A CA 1
ATOM 692 C C . GLY A 1 94 ? -25.056 -3.371 8.396 1.00 91.50 94 GLY A C 1
ATOM 693 O O . GLY A 1 94 ? -25.217 -2.458 7.585 1.00 91.50 94 GLY A O 1
ATOM 694 N N . ALA A 1 95 ? -24.601 -3.166 9.636 1.00 90.69 95 ALA A N 1
ATOM 695 C CA . ALA A 1 95 ? -24.219 -1.854 10.157 1.00 90.69 95 ALA A CA 1
ATOM 696 C C . ALA A 1 95 ? -23.105 -1.225 9.306 1.00 90.69 95 ALA A C 1
ATOM 698 O O . ALA A 1 95 ? -23.260 -0.105 8.810 1.00 90.69 95 ALA A O 1
ATOM 699 N N . LEU A 1 96 ? -22.053 -1.990 9.001 1.00 90.69 96 LEU A N 1
ATOM 700 C CA . LEU A 1 96 ? -20.936 -1.525 8.181 1.00 90.69 96 LEU A CA 1
ATOM 701 C C . LEU A 1 96 ? -21.379 -1.109 6.769 1.00 90.69 96 LEU A C 1
ATOM 703 O O . LEU A 1 96 ? -20.928 -0.085 6.255 1.00 90.69 96 LEU A O 1
ATOM 707 N N . LEU A 1 97 ? -22.293 -1.865 6.149 1.00 89.50 97 LEU A N 1
ATOM 708 C CA . LEU A 1 97 ? -22.881 -1.525 4.847 1.00 89.50 97 LEU A CA 1
ATOM 709 C C . LEU A 1 97 ? -23.764 -0.271 4.900 1.00 89.50 97 LEU A C 1
ATOM 711 O O . LEU A 1 97 ? -23.858 0.447 3.906 1.00 89.50 97 LEU A O 1
ATOM 715 N N . SER A 1 98 ? -24.389 0.008 6.045 1.00 90.81 98 SER A N 1
ATOM 716 C CA . SER A 1 98 ? -25.143 1.246 6.280 1.00 90.81 98 SER A CA 1
ATOM 717 C C . SER A 1 98 ? -24.257 2.459 6.604 1.00 90.81 98 SER A C 1
ATOM 719 O O . SER A 1 98 ? -24.758 3.580 6.684 1.00 90.81 98 SER A O 1
ATOM 721 N N . GLY A 1 99 ? -22.940 2.255 6.726 1.00 87.69 99 GLY A N 1
ATOM 722 C CA . GLY A 1 99 ? -21.958 3.292 7.050 1.00 87.69 99 GLY A CA 1
ATOM 723 C C . GLY A 1 99 ? -21.676 3.447 8.545 1.00 87.69 99 GLY A C 1
ATOM 724 O O . GLY A 1 99 ? -20.870 4.299 8.916 1.00 87.69 99 GLY A O 1
ATOM 725 N N . ASP A 1 100 ? -22.292 2.625 9.394 1.00 91.94 100 ASP A N 1
ATOM 726 C CA . ASP A 1 100 ? -22.016 2.589 10.825 1.00 91.94 100 ASP A CA 1
ATOM 727 C C . ASP A 1 100 ? -20.872 1.609 11.118 1.00 91.94 100 ASP A C 1
ATOM 729 O O . ASP A 1 100 ? -21.002 0.392 10.996 1.00 91.94 100 ASP A O 1
ATOM 733 N N . MET A 1 101 ? -19.714 2.160 11.477 1.00 90.25 101 MET A N 1
ATOM 734 C CA . MET A 1 101 ? -18.521 1.390 11.849 1.00 90.25 101 MET A CA 1
ATOM 735 C C . MET A 1 101 ? -18.481 1.062 13.349 1.00 90.25 101 MET A C 1
ATOM 737 O O . MET A 1 101 ? -17.518 0.452 13.817 1.00 90.25 101 MET A O 1
ATOM 741 N N . GLY A 1 102 ? -19.499 1.486 14.100 1.00 90.44 102 GLY A N 1
ATOM 742 C CA . GLY A 1 102 ? -19.585 1.361 15.543 1.00 90.44 102 GLY A CA 1
ATOM 743 C C . GLY A 1 102 ? -18.707 2.356 16.300 1.00 90.44 102 GLY A C 1
ATOM 744 O O . GLY A 1 102 ? -18.132 3.313 15.760 1.00 90.44 102 GLY A O 1
ATOM 745 N N . THR A 1 103 ? -18.595 2.102 17.599 1.00 90.56 103 THR A N 1
ATOM 746 C CA . TH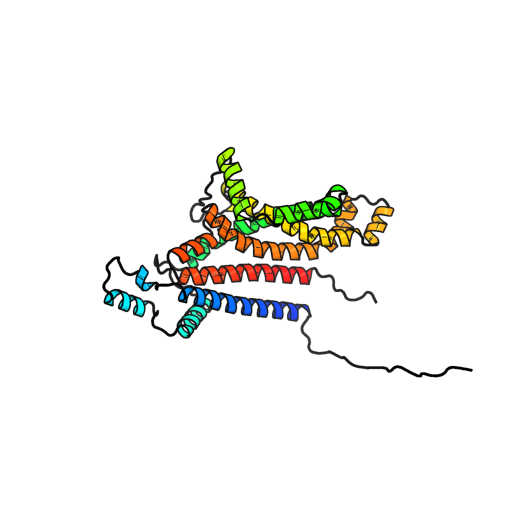R A 1 103 ? -17.795 2.877 18.550 1.00 90.56 103 THR A CA 1
ATOM 747 C C . THR A 1 103 ? -16.693 2.014 19.142 1.00 90.56 103 THR A C 1
ATOM 749 O O . THR A 1 103 ? -16.897 0.833 19.406 1.00 90.56 103 THR A O 1
ATOM 752 N N . SER A 1 104 ? -15.529 2.614 19.379 1.00 89.44 104 SER A N 1
ATOM 753 C CA . SER A 1 104 ? -14.426 1.979 20.098 1.00 89.44 104 SER A CA 1
ATOM 754 C C . SER A 1 104 ? -14.873 1.544 21.491 1.00 89.44 104 SER A C 1
ATOM 756 O O . SER A 1 104 ? -15.415 2.351 22.249 1.00 89.44 104 SER A O 1
ATOM 758 N N . LEU A 1 105 ? -14.581 0.295 21.849 1.00 84.88 105 LEU A N 1
ATOM 759 C CA . LEU A 1 105 ? -14.877 -0.242 23.183 1.00 84.88 105 LEU A CA 1
ATOM 760 C C . LEU A 1 105 ? -13.931 0.312 24.257 1.00 84.88 105 LEU A C 1
ATOM 762 O O . LEU A 1 105 ? -14.243 0.293 25.441 1.00 84.88 105 LEU A O 1
ATOM 766 N N . VAL A 1 106 ? -12.775 0.834 23.843 1.00 83.81 106 VAL A N 1
ATOM 767 C CA . VAL A 1 106 ? -11.729 1.309 24.756 1.00 83.81 106 VAL A CA 1
ATOM 768 C C . VAL A 1 106 ? -11.924 2.774 25.126 1.00 83.81 106 VAL A C 1
ATOM 770 O O . VAL A 1 106 ? -11.734 3.156 26.277 1.00 83.81 106 VAL A O 1
ATOM 773 N N . ASN A 1 107 ? -12.255 3.623 24.150 1.00 85.62 107 ASN A N 1
ATOM 774 C CA . ASN A 1 107 ? -12.314 5.074 24.350 1.00 85.62 107 ASN A CA 1
ATOM 775 C C . ASN A 1 107 ? -13.685 5.696 24.035 1.00 85.62 107 ASN A C 1
ATOM 777 O O . ASN A 1 107 ? -13.831 6.913 24.159 1.00 85.62 107 ASN A O 1
ATOM 781 N N . GLY A 1 108 ? -14.666 4.889 23.616 1.00 86.69 108 GLY A N 1
ATOM 782 C CA . GLY A 1 108 ? -16.036 5.324 23.332 1.00 86.69 108 GLY A CA 1
ATOM 783 C C . GLY A 1 108 ? -16.191 6.221 22.101 1.00 86.69 108 GLY A C 1
ATOM 784 O O . GLY A 1 108 ? -17.273 6.756 21.872 1.00 86.69 108 GLY A O 1
ATOM 785 N N . ARG A 1 109 ? -15.134 6.438 21.307 1.00 89.62 109 ARG A N 1
ATOM 786 C CA . ARG A 1 109 ? -15.192 7.318 20.131 1.00 89.62 109 ARG A CA 1
ATOM 787 C C . ARG A 1 109 ? -15.722 6.580 18.902 1.00 89.62 109 ARG A C 1
ATOM 789 O O . ARG A 1 109 ? -15.471 5.380 18.766 1.00 89.62 109 ARG A O 1
ATOM 796 N N . PRO A 1 110 ? -16.373 7.286 17.960 1.00 94.12 110 PRO A N 1
ATOM 797 C CA . PRO A 1 110 ? -16.730 6.712 16.670 1.00 94.12 110 PRO A CA 1
ATOM 798 C C . PRO A 1 110 ? -15.497 6.158 15.947 1.00 94.12 110 PRO A C 1
ATOM 800 O O . PRO A 1 110 ? -14.461 6.824 15.829 1.00 94.12 110 PRO A O 1
ATOM 803 N N . VAL A 1 111 ? -15.604 4.930 15.439 1.00 94.06 111 VAL A N 1
ATOM 804 C CA . VAL A 1 111 ? -14.498 4.275 14.725 1.00 94.06 111 VAL A CA 1
ATOM 805 C C . VAL A 1 111 ? -14.180 5.015 13.422 1.00 94.06 111 VAL A C 1
ATOM 807 O O . VAL A 1 111 ? -13.010 5.185 13.074 1.00 94.06 111 VAL A O 1
ATOM 810 N N . ALA A 1 112 ? -15.208 5.541 12.751 1.00 92.94 112 ALA A N 1
ATOM 811 C CA . ALA A 1 112 ? -15.072 6.331 11.530 1.00 92.94 112 ALA A CA 1
ATOM 812 C C . ALA A 1 112 ? -14.135 7.543 11.701 1.00 92.94 112 ALA A C 1
ATOM 814 O O . ALA A 1 112 ? -13.288 7.779 10.840 1.00 92.94 112 ALA A O 1
ATOM 815 N N . ASP A 1 113 ? -14.208 8.256 12.831 1.00 91.81 113 ASP A N 1
ATOM 816 C CA . ASP A 1 113 ? -13.342 9.411 13.110 1.00 91.81 113 ASP A CA 1
ATOM 817 C C . ASP A 1 113 ? -11.877 8.992 13.258 1.00 91.81 113 ASP A C 1
ATOM 819 O O . ASP A 1 113 ? -10.968 9.636 12.726 1.00 91.81 113 ASP A O 1
ATOM 823 N N . SER A 1 114 ? -11.644 7.876 13.953 1.00 90.94 114 SER A N 1
ATOM 824 C CA . SER A 1 114 ? -10.303 7.316 14.138 1.00 90.94 114 SER A CA 1
ATOM 825 C C . SER A 1 114 ? -9.696 6.887 12.801 1.00 90.94 114 SER A C 1
ATOM 827 O O . SER A 1 114 ? -8.525 7.155 12.536 1.00 90.94 114 SER A O 1
ATOM 829 N N . LEU A 1 115 ? -10.497 6.280 11.922 1.00 92.06 115 LEU A N 1
ATOM 830 C CA . LEU A 1 115 ? -10.068 5.882 10.582 1.00 92.06 115 LEU A CA 1
ATOM 831 C C . LEU A 1 115 ? -9.801 7.092 9.683 1.00 92.06 115 LEU A C 1
ATOM 833 O O . LEU A 1 115 ? -8.760 7.144 9.028 1.00 92.06 115 LEU A O 1
ATOM 837 N N . ALA A 1 116 ? -10.688 8.090 9.686 1.00 90.94 116 ALA A N 1
ATOM 838 C CA . ALA A 1 116 ? -10.552 9.301 8.879 1.00 90.94 116 ALA A CA 1
ATOM 839 C C . ALA A 1 116 ? -9.289 10.104 9.231 1.00 90.94 116 ALA A C 1
ATOM 841 O O . ALA A 1 116 ? -8.658 10.678 8.346 1.00 90.94 116 ALA A O 1
ATOM 842 N N . GLN A 1 117 ? -8.875 10.100 10.501 1.00 89.19 117 GLN A N 1
ATOM 843 C CA . GLN A 1 117 ? -7.639 10.754 10.945 1.00 89.19 117 GLN A CA 1
ATOM 844 C C . GLN A 1 117 ? -6.367 10.003 10.520 1.00 89.19 117 GLN A C 1
ATOM 846 O O . GLN A 1 117 ? -5.316 10.620 10.361 1.00 89.19 117 GLN A O 1
ATOM 851 N N . ARG A 1 118 ? -6.439 8.678 10.346 1.00 89.25 118 ARG A N 1
ATOM 852 C CA . ARG A 1 118 ? -5.272 7.808 10.105 1.00 89.25 118 ARG A CA 1
ATOM 853 C C . ARG A 1 118 ? -5.078 7.445 8.635 1.00 89.25 118 ARG A C 1
ATOM 855 O O . ARG A 1 118 ? -3.944 7.284 8.185 1.00 89.25 118 ARG A O 1
ATOM 862 N N . LEU A 1 119 ? -6.165 7.364 7.871 1.00 90.50 119 LEU A N 1
ATOM 863 C CA . LEU A 1 119 ? -6.151 7.023 6.448 1.00 90.50 119 LEU A CA 1
ATOM 864 C C . LEU A 1 119 ? -5.235 7.945 5.611 1.00 90.50 119 LEU A C 1
ATOM 866 O O . LEU A 1 119 ? -4.446 7.409 4.829 1.00 90.50 119 LEU A O 1
ATOM 870 N N . PRO A 1 120 ? -5.244 9.289 5.770 1.00 90.44 120 PRO A N 1
ATOM 871 C CA . PRO A 1 120 ? -4.365 10.170 4.997 1.00 90.44 120 PRO A CA 1
ATOM 872 C C . PRO A 1 120 ? -2.877 9.898 5.229 1.00 90.44 120 PRO A C 1
ATOM 874 O O . PRO A 1 120 ? -2.083 10.008 4.297 1.00 90.44 120 PRO A O 1
ATOM 877 N N . ALA A 1 121 ? -2.503 9.516 6.451 1.00 89.00 121 ALA A N 1
ATOM 878 C CA . ALA A 1 121 ? -1.124 9.224 6.819 1.00 89.00 121 ALA A CA 1
ATOM 879 C C . ALA A 1 121 ? -0.621 7.960 6.097 1.00 89.00 121 ALA A C 1
ATOM 881 O O . ALA A 1 121 ? 0.408 7.994 5.420 1.00 89.00 121 ALA A O 1
ATOM 882 N N . THR A 1 122 ? -1.390 6.866 6.141 1.00 91.31 122 THR A N 1
ATOM 883 C CA . THR A 1 122 ? -1.064 5.634 5.401 1.00 91.31 122 THR A CA 1
ATOM 884 C C . THR A 1 122 ? -1.014 5.878 3.892 1.00 91.31 122 THR A C 1
ATOM 886 O O . THR A 1 122 ? -0.087 5.427 3.218 1.00 91.31 122 THR A O 1
ATOM 889 N N . LEU A 1 123 ? -1.973 6.633 3.343 1.00 90.62 123 LEU A N 1
ATOM 890 C CA . LEU A 1 123 ? -1.973 6.977 1.919 1.00 90.62 123 LEU A CA 1
ATOM 891 C C . LEU A 1 123 ? -0.749 7.813 1.530 1.00 90.62 123 LEU A C 1
ATOM 893 O O . LEU A 1 123 ? -0.166 7.560 0.479 1.00 90.62 123 LEU A O 1
ATOM 897 N N . ALA A 1 124 ? -0.318 8.761 2.367 1.00 90.88 124 ALA A N 1
ATOM 898 C CA . ALA A 1 124 ? 0.890 9.544 2.117 1.00 90.88 124 ALA A CA 1
ATOM 899 C C . ALA A 1 124 ? 2.146 8.659 2.053 1.00 90.88 124 ALA A C 1
ATOM 901 O O . ALA A 1 124 ? 2.956 8.831 1.142 1.00 90.88 124 ALA A O 1
ATOM 902 N N . LEU A 1 125 ? 2.277 7.668 2.945 1.00 91.81 125 LEU A N 1
ATOM 903 C CA . LEU A 1 125 ? 3.374 6.694 2.896 1.00 91.81 125 LEU A CA 1
ATOM 904 C C . LEU A 1 125 ? 3.350 5.863 1.612 1.00 91.81 125 LEU A C 1
ATOM 906 O O . LEU A 1 125 ? 4.370 5.744 0.936 1.00 91.81 125 LEU A O 1
ATOM 910 N N . VAL A 1 126 ? 2.188 5.313 1.253 1.00 92.50 126 VAL A N 1
ATOM 911 C CA . VAL A 1 126 ? 2.038 4.466 0.060 1.00 92.50 126 VAL A CA 1
ATOM 912 C C . VAL A 1 126 ? 2.306 5.264 -1.214 1.00 92.50 126 VAL A C 1
ATOM 914 O O . VAL A 1 126 ? 3.072 4.819 -2.069 1.00 92.50 126 VAL A O 1
ATOM 917 N N . VAL A 1 127 ? 1.722 6.459 -1.340 1.00 92.31 127 VAL A N 1
ATOM 918 C CA . VAL A 1 127 ? 1.931 7.341 -2.497 1.00 92.31 127 VAL A CA 1
ATOM 919 C C . VAL A 1 127 ? 3.383 7.804 -2.561 1.00 92.31 127 VAL A C 1
ATOM 921 O O . VAL A 1 127 ? 3.994 7.711 -3.623 1.00 92.31 127 VAL A O 1
ATOM 924 N N . GLY A 1 128 ? 3.970 8.235 -1.443 1.00 93.44 128 GLY A N 1
ATOM 925 C CA . GLY A 1 128 ? 5.384 8.603 -1.374 1.00 93.44 128 GLY A CA 1
ATOM 926 C C . GLY A 1 128 ? 6.295 7.452 -1.800 1.00 93.44 128 GLY A C 1
ATOM 927 O O . GLY A 1 128 ? 7.206 7.641 -2.608 1.00 93.44 128 GLY A O 1
ATOM 928 N N . ALA A 1 129 ? 6.011 6.234 -1.330 1.00 95.19 129 ALA A N 1
ATOM 929 C CA . ALA A 1 129 ? 6.775 5.049 -1.697 1.00 95.19 129 ALA A CA 1
ATOM 930 C C . ALA A 1 129 ? 6.624 4.712 -3.183 1.00 95.19 129 ALA A C 1
ATOM 932 O O . ALA A 1 129 ? 7.624 4.412 -3.830 1.00 95.19 129 ALA A O 1
ATOM 933 N N . LEU A 1 130 ? 5.420 4.825 -3.755 1.00 93.56 130 LEU A N 1
ATOM 934 C CA . LEU A 1 130 ? 5.195 4.656 -5.194 1.00 93.56 130 LEU A CA 1
ATOM 935 C C . LEU A 1 130 ? 5.943 5.705 -6.021 1.00 93.56 130 LEU A C 1
ATOM 937 O O . LEU A 1 130 ? 6.558 5.344 -7.022 1.00 93.56 130 LEU A O 1
ATOM 941 N N . LEU A 1 131 ? 5.943 6.974 -5.604 1.00 94.94 131 LEU A N 1
ATOM 942 C CA . LEU A 1 131 ? 6.636 8.057 -6.311 1.00 94.94 131 LEU A CA 1
ATOM 943 C C . LEU A 1 131 ? 8.146 7.812 -6.429 1.00 94.94 131 LEU A C 1
ATOM 945 O O . LEU A 1 131 ? 8.749 8.221 -7.419 1.00 94.94 131 LEU A O 1
ATOM 949 N N . ILE A 1 132 ? 8.751 7.114 -5.463 1.00 96.12 132 ILE A N 1
ATOM 950 C CA . ILE A 1 132 ? 10.169 6.730 -5.507 1.00 96.12 132 ILE A CA 1
ATOM 951 C C . ILE A 1 132 ? 10.357 5.373 -6.199 1.00 96.12 132 ILE A C 1
ATOM 953 O O . ILE A 1 132 ? 11.217 5.226 -7.072 1.00 96.12 132 ILE A O 1
ATOM 957 N N . ALA A 1 133 ? 9.553 4.372 -5.840 1.00 96.38 133 ALA A N 1
ATOM 958 C CA . ALA A 1 133 ? 9.695 3.008 -6.335 1.00 96.38 133 ALA A CA 1
ATOM 959 C C . ALA A 1 133 ? 9.400 2.896 -7.833 1.00 96.38 133 ALA A C 1
ATOM 961 O O . ALA A 1 133 ? 10.064 2.123 -8.521 1.00 96.38 133 ALA A O 1
ATOM 962 N N . ALA A 1 134 ? 8.446 3.666 -8.361 1.00 94.75 134 ALA A N 1
ATOM 963 C CA . ALA A 1 134 ? 8.062 3.647 -9.769 1.00 94.75 134 ALA A CA 1
ATOM 964 C C . ALA A 1 134 ? 9.223 4.031 -10.714 1.00 94.75 134 ALA A C 1
ATOM 966 O O . ALA A 1 134 ? 9.607 3.202 -11.551 1.00 94.75 134 ALA A O 1
ATOM 967 N N . PRO A 1 135 ? 9.847 5.223 -10.593 1.00 95.62 135 PRO A N 1
ATOM 968 C CA . PRO A 1 135 ? 10.990 5.580 -11.430 1.00 95.62 135 PRO A CA 1
ATOM 969 C C . PRO A 1 135 ? 12.214 4.701 -11.145 1.00 95.62 135 PRO A C 1
ATOM 971 O O . PRO A 1 135 ? 12.932 4.344 -12.081 1.00 95.62 135 PRO A O 1
ATOM 974 N N . ALA A 1 136 ? 12.440 4.295 -9.890 1.00 96.69 136 ALA A N 1
ATOM 975 C CA . ALA A 1 136 ? 13.552 3.415 -9.539 1.00 96.69 136 ALA A CA 1
ATOM 976 C C . ALA A 1 136 ? 13.413 2.022 -10.180 1.00 96.69 136 ALA A C 1
ATOM 978 O O . ALA A 1 136 ? 14.377 1.519 -10.757 1.00 96.69 136 ALA A O 1
ATOM 979 N N . SER A 1 137 ? 12.210 1.436 -10.170 1.00 96.25 137 SER A N 1
ATOM 980 C CA . SER A 1 137 ? 11.899 0.166 -10.845 1.00 96.25 137 SER A CA 1
ATOM 981 C C . SER A 1 137 ? 12.186 0.252 -12.337 1.00 96.25 137 SER A C 1
ATOM 983 O O . SER A 1 137 ? 12.845 -0.622 -12.901 1.00 96.25 137 SER A O 1
ATOM 985 N N . LEU A 1 138 ? 11.732 1.330 -12.983 1.00 94.06 138 LEU A N 1
ATOM 986 C CA . LEU A 1 138 ? 11.963 1.549 -14.406 1.00 94.06 138 LEU A CA 1
ATOM 987 C C . LEU A 1 138 ? 13.460 1.696 -14.716 1.00 94.06 138 LEU A C 1
ATOM 989 O O . LEU A 1 138 ? 13.956 1.091 -15.667 1.00 94.06 138 LEU A O 1
ATOM 993 N N . GLY A 1 139 ? 14.195 2.448 -13.893 1.00 94.06 139 GLY A N 1
ATOM 994 C CA . GLY A 1 139 ? 15.645 2.607 -14.017 1.00 94.06 139 GLY A CA 1
ATOM 995 C C . GLY A 1 139 ? 16.404 1.288 -13.844 1.00 94.06 139 GLY A C 1
ATOM 996 O O . GLY A 1 139 ? 17.283 0.969 -14.648 1.00 94.06 139 GLY A O 1
ATOM 997 N N . LEU A 1 140 ? 16.030 0.487 -12.844 1.00 94.81 140 LEU A N 1
ATOM 998 C CA . LEU A 1 140 ? 16.602 -0.835 -12.583 1.00 94.81 140 LEU A CA 1
ATOM 999 C C . LEU A 1 140 ? 16.312 -1.820 -13.722 1.00 94.81 140 LEU A C 1
ATOM 1001 O O . LEU A 1 140 ? 17.223 -2.518 -14.177 1.00 94.81 140 LEU A O 1
ATOM 1005 N N . ALA A 1 141 ? 15.083 -1.829 -14.240 1.00 94.00 141 ALA A N 1
ATOM 1006 C CA . ALA A 1 141 ? 14.706 -2.627 -15.401 1.00 94.00 141 ALA A CA 1
ATOM 1007 C C . ALA A 1 141 ? 15.506 -2.219 -16.642 1.00 94.00 141 ALA A C 1
ATOM 1009 O O . ALA A 1 141 ? 16.058 -3.071 -17.343 1.00 94.00 141 ALA A O 1
ATOM 1010 N N . TRP A 1 142 ? 15.636 -0.910 -16.880 1.00 91.81 142 TRP A N 1
ATOM 1011 C CA . TRP A 1 142 ? 16.418 -0.368 -17.986 1.00 91.81 142 TRP A CA 1
ATOM 1012 C C . TRP A 1 142 ? 17.883 -0.781 -17.907 1.00 91.81 142 TRP A C 1
ATOM 1014 O O . TRP A 1 142 ? 18.452 -1.278 -18.885 1.00 91.81 142 TRP A O 1
ATOM 1024 N N . TRP A 1 143 ? 18.494 -0.621 -16.734 1.00 92.69 143 TRP A N 1
ATOM 1025 C CA . TRP A 1 143 ? 19.861 -1.051 -16.467 1.00 92.69 143 TRP A CA 1
ATOM 1026 C C . TRP A 1 143 ? 20.041 -2.551 -16.732 1.00 92.69 143 TRP A C 1
ATOM 1028 O O . TRP A 1 143 ? 20.971 -2.935 -17.454 1.00 92.69 143 TRP A O 1
ATOM 1038 N N . ALA A 1 144 ? 19.120 -3.380 -16.232 1.00 90.06 144 ALA A N 1
ATOM 1039 C CA . ALA A 1 144 ? 19.128 -4.828 -16.404 1.00 90.06 1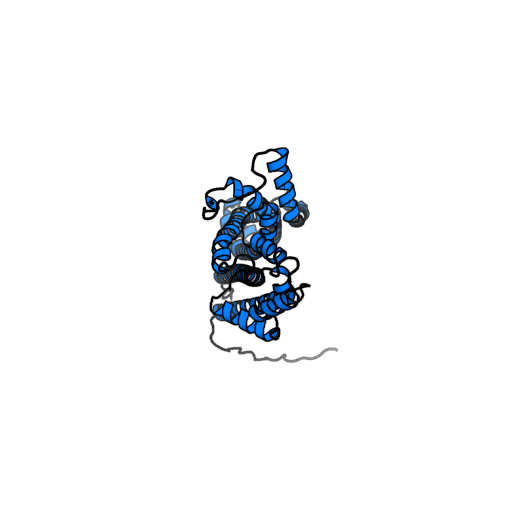44 ALA A CA 1
ATOM 1040 C C . ALA A 1 144 ? 19.007 -5.256 -17.877 1.00 90.06 144 ALA A C 1
ATOM 1042 O O . ALA A 1 144 ? 19.773 -6.106 -18.333 1.00 90.06 144 ALA A O 1
ATOM 1043 N N . GLY A 1 145 ? 18.094 -4.649 -18.641 1.00 85.69 145 GLY A N 1
ATOM 1044 C CA . GLY A 1 145 ? 17.821 -5.037 -20.029 1.00 85.69 145 GLY A CA 1
ATOM 1045 C C . GLY A 1 145 ? 18.817 -4.491 -21.058 1.00 85.69 145 GLY A C 1
ATOM 1046 O O . GLY A 1 145 ? 19.080 -5.137 -22.077 1.00 85.69 145 GLY A O 1
ATOM 1047 N N . THR A 1 146 ? 19.412 -3.318 -20.815 1.00 82.38 146 THR A N 1
ATOM 1048 C CA . THR A 1 146 ? 20.210 -2.615 -21.842 1.00 82.38 146 THR A CA 1
ATOM 1049 C C . THR A 1 146 ? 21.721 -2.728 -21.658 1.00 82.38 146 THR A C 1
ATOM 1051 O O . THR A 1 146 ? 22.460 -2.749 -22.647 1.00 82.38 146 THR A O 1
ATOM 1054 N N . THR A 1 147 ? 22.212 -2.871 -20.424 1.00 84.06 147 THR A N 1
ATOM 1055 C CA . THR A 1 147 ? 23.655 -2.861 -20.139 1.00 84.06 147 THR A CA 1
ATOM 1056 C C . THR A 1 147 ? 24.241 -4.276 -20.136 1.00 84.06 147 THR A C 1
ATOM 1058 O O . THR A 1 147 ? 23.631 -5.210 -19.623 1.00 84.06 147 THR A O 1
ATOM 1061 N N . ARG A 1 148 ? 25.471 -4.462 -20.654 1.00 81.19 148 ARG A N 1
ATOM 1062 C CA . ARG A 1 148 ? 26.173 -5.771 -20.615 1.00 81.19 148 ARG A CA 1
ATOM 1063 C C . ARG A 1 148 ? 26.325 -6.322 -19.194 1.00 81.19 148 ARG A C 1
ATOM 1065 O O . ARG A 1 148 ? 26.138 -7.518 -19.003 1.00 81.19 148 ARG A O 1
ATOM 1072 N N . ARG A 1 149 ? 26.690 -5.466 -18.228 1.00 83.12 149 ARG A N 1
ATOM 1073 C CA . ARG A 1 149 ? 26.759 -5.828 -16.801 1.00 83.12 149 ARG A CA 1
ATOM 1074 C C . ARG A 1 149 ? 25.372 -6.181 -16.275 1.00 83.12 149 ARG A C 1
ATOM 1076 O O . ARG A 1 149 ? 25.215 -7.282 -15.771 1.00 83.12 149 ARG A O 1
ATOM 1083 N N . GLY A 1 150 ? 24.387 -5.306 -16.501 1.00 81.19 150 GLY A N 1
ATOM 1084 C CA . GLY A 1 150 ? 22.984 -5.530 -16.145 1.00 81.19 150 GLY A CA 1
ATOM 1085 C C . GLY A 1 150 ? 22.510 -6.924 -16.541 1.00 81.19 150 GLY A C 1
ATOM 1086 O O . GLY A 1 150 ? 22.219 -7.717 -15.665 1.00 81.19 150 GLY A O 1
ATOM 1087 N N . ARG A 1 151 ? 22.607 -7.307 -17.818 1.00 82.00 151 ARG A N 1
ATOM 1088 C CA . ARG A 1 151 ? 22.171 -8.641 -18.281 1.00 82.00 151 ARG A CA 1
ATOM 1089 C C . ARG A 1 151 ? 22.883 -9.838 -17.635 1.00 82.00 151 ARG A C 1
ATOM 1091 O O . ARG A 1 151 ? 22.381 -10.949 -17.741 1.00 82.00 151 ARG A O 1
ATOM 1098 N N . ARG A 1 152 ? 24.076 -9.652 -17.058 1.00 86.25 152 ARG A N 1
ATOM 1099 C CA . ARG A 1 152 ? 24.838 -10.731 -16.403 1.00 86.25 152 ARG A CA 1
ATOM 1100 C C . ARG A 1 152 ? 24.481 -10.889 -14.931 1.00 86.25 152 ARG A C 1
ATOM 1102 O O . ARG A 1 152 ? 24.479 -12.011 -14.446 1.00 86.25 152 ARG A O 1
ATOM 1109 N N . ILE A 1 153 ? 24.240 -9.781 -14.229 1.00 91.75 153 ILE A N 1
ATOM 1110 C CA . ILE A 1 153 ? 24.063 -9.777 -12.767 1.00 91.75 153 ILE A CA 1
ATOM 1111 C C . ILE A 1 153 ? 22.670 -9.325 -12.317 1.00 91.75 153 ILE A C 1
ATOM 1113 O O . ILE A 1 153 ? 22.397 -9.332 -11.121 1.00 91.75 153 ILE A O 1
ATOM 1117 N N . SER A 1 154 ? 21.784 -8.939 -13.238 1.00 90.75 154 SER A N 1
ATOM 1118 C CA . SER A 1 154 ? 20.458 -8.401 -12.919 1.00 90.75 154 SER A CA 1
ATOM 1119 C C . SER A 1 154 ? 19.636 -9.368 -12.091 1.00 90.75 154 SER A C 1
ATOM 1121 O O . SER A 1 154 ? 19.047 -8.942 -11.110 1.00 90.75 154 SER A O 1
ATOM 1123 N N . THR A 1 155 ? 19.630 -10.658 -12.428 1.00 90.00 155 THR A N 1
ATOM 1124 C CA . THR A 1 155 ? 18.876 -11.654 -11.660 1.00 90.00 155 THR A CA 1
ATOM 1125 C C . THR A 1 155 ? 19.333 -11.681 -10.205 1.00 90.00 155 THR A C 1
ATOM 1127 O O . THR A 1 155 ? 18.496 -11.612 -9.314 1.00 90.00 155 THR A O 1
ATOM 1130 N N . ALA A 1 156 ? 20.644 -11.696 -9.950 1.00 92.56 156 ALA A N 1
ATOM 1131 C CA . ALA A 1 156 ? 21.181 -11.702 -8.591 1.00 92.56 156 ALA A CA 1
ATOM 1132 C C . ALA A 1 156 ? 20.873 -10.395 -7.840 1.00 92.56 156 ALA A C 1
ATOM 1134 O O . ALA A 1 156 ? 20.431 -10.439 -6.698 1.00 92.56 156 ALA A O 1
ATOM 1135 N N . VAL A 1 157 ? 21.055 -9.238 -8.485 1.00 93.44 157 VAL A N 1
ATOM 1136 C CA . VAL A 1 157 ? 20.835 -7.923 -7.856 1.00 93.44 157 VAL A CA 1
ATOM 1137 C C . VAL A 1 157 ? 19.354 -7.658 -7.586 1.00 93.44 157 VAL A C 1
ATOM 1139 O O . VAL A 1 157 ? 19.000 -7.246 -6.487 1.00 93.44 157 VAL A O 1
ATOM 1142 N N . LEU A 1 158 ? 18.483 -7.902 -8.568 1.00 93.69 158 LEU A N 1
ATOM 1143 C CA . LEU A 1 158 ? 17.047 -7.638 -8.453 1.00 93.69 158 LEU A CA 1
ATOM 1144 C C . LEU A 1 158 ? 16.381 -8.629 -7.500 1.00 93.69 158 LEU A C 1
ATOM 1146 O O . LEU A 1 158 ? 15.634 -8.211 -6.625 1.00 93.69 158 LEU A O 1
ATOM 1150 N N . THR A 1 159 ? 16.699 -9.922 -7.607 1.00 91.88 159 THR A N 1
ATOM 1151 C CA . THR A 1 159 ? 16.140 -10.933 -6.694 1.00 91.88 159 THR A CA 1
ATOM 1152 C C . THR A 1 159 ? 16.702 -10.763 -5.287 1.00 91.88 159 THR A C 1
ATOM 1154 O O . THR A 1 159 ? 15.946 -10.814 -4.327 1.00 91.88 159 THR A O 1
ATOM 1157 N N . GLY A 1 160 ? 18.007 -10.503 -5.152 1.00 92.69 160 GLY A N 1
ATOM 1158 C CA . GLY A 1 160 ? 18.641 -10.274 -3.855 1.00 92.69 160 GLY A CA 1
ATOM 1159 C C . GLY A 1 160 ? 18.094 -9.036 -3.148 1.00 92.69 160 GLY A C 1
ATOM 1160 O O . GLY A 1 160 ? 17.772 -9.108 -1.968 1.00 92.69 160 GLY A O 1
ATOM 1161 N N . GLY A 1 161 ? 17.923 -7.925 -3.870 1.00 91.44 161 GLY A N 1
ATOM 1162 C CA . GLY A 1 161 ? 17.331 -6.705 -3.319 1.00 91.44 161 GLY A CA 1
ATOM 1163 C C . GLY A 1 161 ? 15.845 -6.853 -2.977 1.00 91.44 161 GLY A C 1
ATOM 1164 O O . GLY A 1 161 ? 15.408 -6.345 -1.950 1.00 91.44 161 GLY A O 1
ATOM 1165 N N . ALA A 1 162 ? 15.079 -7.587 -3.791 1.00 91.06 162 ALA A N 1
ATOM 1166 C CA . ALA A 1 162 ? 13.662 -7.858 -3.533 1.00 91.06 162 ALA A CA 1
ATOM 1167 C C . ALA A 1 162 ? 13.435 -8.874 -2.400 1.00 91.06 162 ALA A C 1
ATOM 1169 O O . ALA A 1 162 ? 12.368 -8.884 -1.795 1.00 91.06 162 ALA A O 1
ATOM 1170 N N . ALA A 1 163 ? 14.419 -9.731 -2.113 1.00 92.25 163 ALA A N 1
ATOM 1171 C CA . ALA A 1 163 ? 14.338 -10.738 -1.058 1.00 92.25 163 ALA A CA 1
ATOM 1172 C C . ALA A 1 163 ? 14.531 -10.160 0.351 1.00 92.25 163 ALA A C 1
ATOM 1174 O O . ALA A 1 163 ? 14.237 -10.847 1.329 1.00 92.25 163 ALA A O 1
ATOM 1175 N N . VAL A 1 164 ? 15.032 -8.925 0.476 1.00 93.00 164 VAL A N 1
ATOM 1176 C CA . VAL A 1 164 ? 15.193 -8.277 1.781 1.00 93.00 164 VAL A CA 1
ATOM 1177 C C . VAL A 1 164 ? 13.811 -7.893 2.320 1.00 93.00 164 VAL A C 1
ATOM 1179 O O . VAL A 1 164 ? 13.114 -7.102 1.680 1.00 93.00 164 VAL A O 1
ATOM 1182 N N . PRO A 1 165 ? 13.397 -8.403 3.496 1.00 92.00 165 PRO A N 1
ATOM 1183 C CA . PRO A 1 165 ? 12.116 -8.029 4.080 1.00 92.00 165 PRO A CA 1
ATOM 1184 C C . PRO A 1 165 ? 12.064 -6.533 4.389 1.00 92.00 165 PRO A C 1
ATOM 1186 O O . PRO A 1 165 ? 13.019 -5.977 4.935 1.00 92.00 165 PRO A O 1
ATOM 1189 N N . THR A 1 166 ? 10.918 -5.895 4.139 1.00 91.38 166 THR A N 1
ATOM 1190 C CA . THR A 1 166 ? 10.737 -4.455 4.389 1.00 91.38 166 THR A CA 1
ATOM 1191 C C . THR A 1 166 ? 11.043 -4.069 5.835 1.00 91.38 166 THR A C 1
ATOM 1193 O O . THR A 1 166 ? 11.659 -3.036 6.067 1.00 91.38 166 THR A O 1
ATOM 1196 N N . ALA A 1 167 ? 10.700 -4.922 6.808 1.00 90.44 167 ALA A N 1
ATOM 1197 C CA . ALA A 1 167 ? 11.030 -4.707 8.218 1.00 90.44 167 ALA A CA 1
ATOM 1198 C C . ALA A 1 167 ? 12.546 -4.606 8.465 1.00 90.44 167 ALA A C 1
ATOM 1200 O O . ALA A 1 167 ? 13.001 -3.749 9.218 1.00 90.44 167 ALA A O 1
ATOM 1201 N N . VAL A 1 168 ? 13.336 -5.456 7.800 1.00 92.81 168 VAL A N 1
ATOM 1202 C CA . VAL A 1 168 ? 14.802 -5.452 7.908 1.00 92.81 168 VAL A CA 1
ATOM 1203 C C . VAL A 1 168 ? 15.369 -4.202 7.247 1.00 92.81 168 VAL A C 1
ATOM 1205 O O . VAL A 1 168 ? 16.246 -3.558 7.815 1.00 92.81 168 VAL A O 1
ATOM 1208 N N . THR A 1 169 ? 14.851 -3.816 6.077 1.00 90.81 169 THR A N 1
ATOM 1209 C CA . THR A 1 169 ? 15.243 -2.565 5.414 1.00 90.81 169 THR A CA 1
ATOM 1210 C C . THR A 1 169 ? 14.919 -1.346 6.277 1.00 90.81 169 THR A C 1
ATOM 1212 O O . THR A 1 169 ? 15.771 -0.477 6.436 1.00 90.81 169 THR A O 1
ATOM 1215 N N . ALA A 1 170 ? 13.728 -1.299 6.878 1.00 89.31 170 ALA A N 1
ATOM 1216 C CA . ALA A 1 170 ? 13.313 -0.250 7.804 1.00 89.31 170 ALA A CA 1
ATOM 1217 C C . ALA A 1 170 ? 14.246 -0.160 9.017 1.00 89.31 170 ALA A C 1
ATOM 1219 O O . ALA A 1 170 ? 14.798 0.908 9.278 1.00 89.31 170 ALA A O 1
ATOM 1220 N N . ALA A 1 171 ? 14.496 -1.282 9.696 1.00 87.31 171 ALA A N 1
ATOM 1221 C CA . ALA A 1 171 ? 15.392 -1.334 10.848 1.00 87.31 171 ALA A CA 1
ATOM 1222 C C . ALA A 1 171 ? 16.834 -0.930 10.488 1.00 87.31 171 ALA A C 1
ATOM 1224 O O . ALA A 1 171 ? 17.460 -0.162 11.215 1.00 87.31 171 ALA A O 1
ATOM 1225 N N . ALA A 1 172 ? 17.354 -1.395 9.347 1.00 87.44 172 ALA A N 1
ATOM 1226 C CA . ALA A 1 172 ? 18.696 -1.050 8.883 1.00 87.44 172 ALA A CA 1
ATOM 1227 C C . ALA A 1 172 ? 18.827 0.444 8.551 1.00 87.44 172 ALA A C 1
ATOM 1229 O O . ALA A 1 172 ? 19.809 1.077 8.938 1.00 87.44 172 ALA A O 1
ATOM 1230 N N . LEU A 1 173 ? 17.837 1.023 7.864 1.00 85.00 173 LEU A N 1
ATOM 1231 C CA . LEU A 1 173 ? 17.826 2.453 7.558 1.00 85.00 173 LEU A CA 1
ATOM 1232 C C . LEU A 1 173 ? 17.684 3.300 8.822 1.00 85.00 173 LEU A C 1
ATOM 1234 O O . LEU A 1 173 ? 18.394 4.292 8.953 1.00 85.00 173 LEU A O 1
ATOM 1238 N N . ALA A 1 174 ? 16.833 2.894 9.766 1.00 81.19 174 ALA A N 1
ATOM 1239 C CA . ALA A 1 174 ? 16.712 3.562 11.056 1.00 81.19 174 ALA A CA 1
ATOM 1240 C C . ALA A 1 174 ? 18.048 3.536 11.820 1.00 81.19 174 ALA A C 1
ATOM 1242 O O . ALA A 1 174 ? 18.536 4.582 12.246 1.00 81.19 174 ALA A O 1
ATOM 1243 N N . ALA A 1 175 ? 18.700 2.373 11.914 1.00 80.38 175 ALA A N 1
ATOM 1244 C CA . ALA A 1 175 ? 19.996 2.236 12.580 1.00 80.38 175 ALA A CA 1
ATOM 1245 C C . ALA A 1 175 ? 21.096 3.082 11.914 1.00 80.38 175 ALA A C 1
ATOM 1247 O O . ALA A 1 175 ? 21.901 3.711 12.599 1.00 80.38 175 ALA A O 1
ATOM 1248 N N . LEU A 1 176 ? 21.120 3.132 10.580 1.00 78.88 176 LEU A N 1
ATOM 1249 C CA . LEU A 1 176 ? 22.129 3.876 9.834 1.00 78.88 176 LEU A CA 1
ATOM 1250 C C . LEU A 1 176 ? 21.898 5.391 9.921 1.00 78.88 176 LEU A C 1
A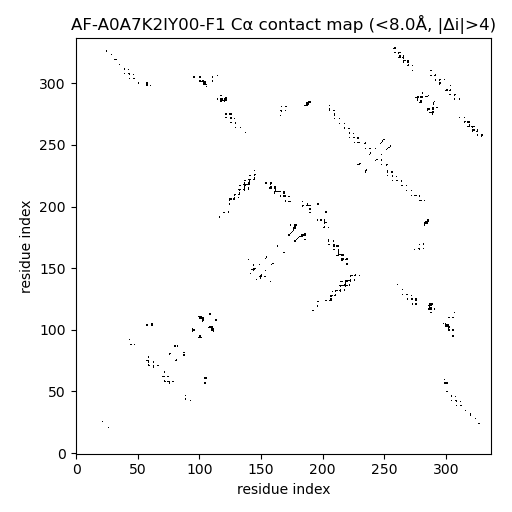TOM 1252 O O . LEU A 1 176 ? 22.782 6.133 10.334 1.00 78.88 176 LEU A O 1
ATOM 1256 N N . PHE A 1 177 ? 20.712 5.865 9.546 1.00 72.12 177 PHE A N 1
ATOM 1257 C CA . PHE A 1 177 ? 20.448 7.298 9.389 1.00 72.12 177 PHE A CA 1
ATOM 1258 C C . PHE A 1 177 ? 20.062 7.996 10.687 1.00 72.12 177 PHE A C 1
ATOM 1260 O O . PHE A 1 177 ? 20.419 9.160 10.869 1.00 72.12 177 PHE A O 1
ATOM 1267 N N . SER A 1 178 ? 19.363 7.299 11.582 1.00 68.31 178 SER A N 1
ATOM 1268 C CA . SER A 1 178 ? 19.001 7.853 12.883 1.00 68.31 178 SER A CA 1
ATOM 1269 C C . SER A 1 178 ? 20.068 7.568 13.937 1.00 68.31 178 SER A C 1
ATOM 1271 O O . SER A 1 178 ? 20.445 8.465 14.683 1.00 68.31 178 SER A O 1
ATOM 1273 N N . GLY A 1 179 ? 20.620 6.350 13.949 1.00 66.06 179 GLY A N 1
ATOM 1274 C CA . GLY A 1 179 ? 21.661 5.958 14.901 1.00 66.06 179 GLY A CA 1
ATOM 1275 C C . GLY A 1 179 ? 23.050 6.499 14.555 1.00 66.06 179 GLY A C 1
ATOM 1276 O O . GLY A 1 179 ? 23.638 7.233 15.342 1.00 66.06 179 GLY A O 1
ATOM 1277 N N . ALA A 1 180 ? 23.595 6.131 13.390 1.00 63.41 180 ALA A N 1
ATOM 1278 C CA . ALA A 1 180 ? 24.991 6.444 13.059 1.00 63.41 180 ALA A CA 1
ATOM 1279 C C . ALA A 1 180 ? 25.198 7.881 12.559 1.00 63.41 180 ALA A C 1
ATOM 1281 O O . ALA A 1 180 ? 26.221 8.493 12.857 1.00 63.41 180 ALA A O 1
ATOM 1282 N N . PHE A 1 181 ? 24.244 8.414 11.794 1.00 61.88 181 PHE A N 1
ATOM 1283 C CA . PHE A 1 181 ? 24.381 9.728 11.164 1.00 61.88 181 PHE A CA 1
ATOM 1284 C C . PHE A 1 181 ? 23.556 10.846 11.822 1.00 61.88 181 PHE A C 1
ATOM 1286 O O . PHE A 1 181 ? 23.814 12.011 11.531 1.00 61.88 181 PHE A O 1
ATOM 1293 N N . ALA A 1 182 ? 22.590 10.521 12.693 1.00 67.31 182 ALA A N 1
ATOM 1294 C CA . ALA A 1 182 ? 21.681 11.474 13.348 1.00 67.31 182 ALA A CA 1
ATOM 1295 C C . ALA A 1 182 ? 21.019 12.497 12.392 1.00 67.31 182 ALA A C 1
ATOM 1297 O O . ALA A 1 182 ? 20.665 13.601 12.801 1.00 67.31 182 ALA A O 1
ATOM 1298 N N . LEU A 1 183 ? 20.854 12.143 11.110 1.00 62.22 183 LEU A N 1
ATOM 1299 C CA . LEU A 1 183 ? 20.313 13.050 10.090 1.00 62.22 183 LEU A CA 1
ATOM 1300 C C . LEU A 1 183 ? 18.789 13.201 10.189 1.00 62.22 183 LEU A C 1
ATOM 1302 O O . LEU A 1 183 ? 18.245 14.183 9.692 1.00 62.22 183 LEU A O 1
ATOM 1306 N N . VAL A 1 184 ? 18.105 12.210 10.768 1.00 62.66 184 VAL A N 1
ATOM 1307 C CA . VAL A 1 184 ? 16.639 12.120 10.793 1.00 62.66 184 VAL A CA 1
ATOM 1308 C C . VAL A 1 184 ? 16.182 11.539 12.139 1.00 62.66 184 VAL A C 1
ATOM 1310 O O . VAL A 1 184 ? 16.816 10.594 12.635 1.00 62.66 184 VAL A O 1
ATOM 1313 N N . PRO A 1 185 ? 15.102 12.062 12.749 1.00 61.03 185 PRO A N 1
ATOM 1314 C CA . PRO A 1 185 ? 14.551 11.497 13.975 1.00 61.03 185 PRO A CA 1
ATOM 1315 C C . PRO A 1 185 ? 14.136 10.022 13.791 1.00 61.03 185 PRO A C 1
ATOM 1317 O O . PRO A 1 185 ? 13.641 9.647 12.728 1.00 61.03 185 PRO A O 1
ATOM 1320 N N . PRO A 1 186 ? 14.326 9.171 14.818 1.00 56.16 186 PRO A N 1
ATOM 1321 C CA . PRO A 1 186 ? 13.995 7.745 14.748 1.00 56.16 186 PRO A CA 1
ATOM 1322 C C . PRO A 1 186 ? 12.487 7.486 14.787 1.00 56.16 186 PRO A C 1
ATOM 1324 O O . PRO A 1 186 ? 12.043 6.408 14.397 1.00 56.16 186 PRO A O 1
ATOM 1327 N N . VAL A 1 187 ? 11.713 8.461 15.271 1.00 62.38 187 VAL A N 1
ATOM 1328 C CA . VAL A 1 187 ? 10.264 8.361 15.435 1.00 62.38 187 VAL A CA 1
ATOM 1329 C C . VAL A 1 187 ? 9.595 9.452 14.617 1.00 62.38 187 VAL A C 1
ATOM 1331 O O . VAL A 1 187 ? 9.904 10.636 14.766 1.00 62.38 187 VAL A O 1
ATOM 1334 N N . SER A 1 188 ? 8.646 9.046 13.783 1.00 66.25 188 SER A N 1
ATOM 1335 C CA . SER A 1 188 ? 7.896 9.940 12.909 1.00 66.25 188 SER A CA 1
ATOM 1336 C C . SER A 1 188 ? 6.552 10.297 13.545 1.00 66.25 188 SER A C 1
ATOM 1338 O O . SER A 1 188 ? 5.494 9.871 13.082 1.00 66.25 188 SER A O 1
ATOM 1340 N N . LEU A 1 189 ? 6.593 11.062 14.641 1.00 66.38 189 LEU A N 1
ATOM 1341 C CA . LEU A 1 189 ? 5.389 11.538 15.327 1.00 66.38 189 LEU A CA 1
ATOM 1342 C C . LEU A 1 189 ? 4.795 12.733 14.576 1.00 66.38 189 LEU A C 1
ATOM 1344 O O . LEU A 1 189 ? 5.238 13.866 14.748 1.00 66.38 189 LEU A O 1
ATOM 1348 N N . LEU A 1 190 ? 3.776 12.484 13.755 1.00 64.06 190 LEU A N 1
ATOM 1349 C CA . LEU A 1 190 ? 2.994 13.562 13.152 1.00 64.06 190 LEU A CA 1
ATOM 1350 C C . LEU A 1 190 ? 2.049 14.193 14.187 1.00 64.06 190 LEU A C 1
ATOM 1352 O O . LEU A 1 190 ? 1.317 13.457 14.861 1.00 64.06 190 LEU A O 1
ATOM 1356 N N . PRO A 1 191 ? 2.004 15.534 14.294 1.00 67.00 191 PRO A N 1
ATOM 1357 C CA . PRO A 1 191 ? 0.983 16.222 15.072 1.00 67.00 191 PRO A CA 1
ATOM 1358 C C . PRO A 1 191 ? -0.433 15.864 14.578 1.00 67.00 191 PRO A C 1
ATOM 1360 O O . PRO A 1 191 ? -0.652 15.784 13.364 1.00 67.00 191 PRO A O 1
ATOM 1363 N N . PRO A 1 192 ? -1.417 15.665 15.476 1.00 59.34 192 PRO A N 1
ATOM 1364 C CA . PRO A 1 192 ? -2.784 15.339 15.077 1.00 59.34 192 PRO A CA 1
ATOM 1365 C C . PRO A 1 192 ? -3.390 16.439 14.194 1.00 59.34 192 PRO A C 1
ATOM 1367 O O . PRO A 1 192 ? -3.482 17.589 14.616 1.00 59.34 192 PRO A O 1
ATOM 1370 N N . GLY A 1 193 ? -3.835 16.078 12.988 1.00 62.59 193 GLY A N 1
ATOM 1371 C CA . GLY A 1 193 ? -4.535 16.985 12.069 1.00 62.59 193 GLY A CA 1
ATOM 1372 C C . GLY A 1 193 ? -3.646 17.793 11.117 1.00 62.59 193 GLY A C 1
ATOM 1373 O O . GLY A 1 193 ? -4.187 18.536 10.300 1.00 62.59 193 GLY A O 1
ATOM 1374 N N . ASP A 1 194 ? -2.320 17.643 11.176 1.00 70.88 194 ASP A N 1
ATOM 1375 C CA . ASP A 1 194 ? -1.420 18.261 10.197 1.00 70.88 194 ASP A CA 1
ATOM 1376 C C . ASP A 1 194 ? -1.246 17.369 8.954 1.00 70.88 194 ASP A C 1
ATOM 1378 O O . ASP A 1 194 ? -1.379 16.142 9.011 1.00 70.88 194 ASP A O 1
ATOM 1382 N N . SER A 1 195 ? -0.961 17.980 7.804 1.00 72.38 195 SER A N 1
ATOM 1383 C CA . SER A 1 195 ? -0.750 17.231 6.565 1.00 72.38 195 SER A CA 1
ATOM 1384 C C . SER A 1 195 ? 0.603 16.515 6.612 1.00 72.38 195 SER A C 1
ATOM 1386 O O . SER A 1 195 ? 1.628 17.178 6.800 1.00 72.38 195 SER A O 1
ATOM 1388 N N . PRO A 1 196 ? 0.658 15.195 6.344 1.00 73.50 196 PRO A N 1
ATOM 1389 C CA . PRO A 1 196 ? 1.912 14.448 6.276 1.00 73.50 196 PRO A CA 1
ATOM 1390 C C . PRO A 1 196 ? 2.961 15.089 5.362 1.00 73.50 196 PRO A C 1
ATOM 1392 O O . PRO A 1 196 ? 4.154 15.045 5.644 1.00 73.50 196 PRO A O 1
ATOM 1395 N N . TRP A 1 197 ? 2.509 15.715 4.273 1.00 72.62 197 TRP A N 1
ATOM 1396 C CA . TRP A 1 197 ? 3.361 16.309 3.245 1.00 72.62 197 TRP A CA 1
ATOM 1397 C C . TRP A 1 197 ? 4.095 17.579 3.697 1.00 72.62 197 TRP A C 1
ATOM 1399 O O . TRP A 1 197 ? 5.049 17.977 3.032 1.00 72.62 197 TRP A O 1
ATOM 1409 N N . HIS A 1 198 ? 3.688 18.204 4.808 1.00 75.12 198 HIS A N 1
ATOM 1410 C CA . HIS A 1 198 ? 4.404 19.348 5.383 1.00 75.12 198 HIS A CA 1
ATOM 1411 C C . HIS A 1 198 ? 5.658 18.943 6.170 1.00 75.12 198 HIS A C 1
ATOM 1413 O O . HIS A 1 198 ? 6.506 19.797 6.410 1.00 75.12 198 HIS A O 1
ATOM 1419 N N . HIS A 1 199 ? 5.809 17.656 6.510 1.00 76.00 199 HIS A N 1
ATOM 1420 C CA . HIS A 1 199 ? 6.927 17.125 7.303 1.00 76.00 199 HIS A CA 1
ATOM 1421 C C . HIS A 1 199 ? 7.715 16.066 6.509 1.00 76.00 199 HIS A C 1
ATOM 1423 O O . HIS A 1 199 ? 7.662 14.869 6.821 1.00 76.00 199 HIS A O 1
ATOM 1429 N N . PRO A 1 200 ? 8.415 16.460 5.423 1.00 74.12 200 PRO A N 1
ATOM 1430 C CA . PRO A 1 200 ? 9.123 15.524 4.546 1.00 74.12 200 PRO A CA 1
ATOM 1431 C C . PRO A 1 200 ? 10.254 14.767 5.260 1.00 74.12 200 PRO A C 1
ATOM 1433 O O . PRO A 1 200 ? 10.561 13.630 4.910 1.00 74.12 200 PRO A O 1
ATOM 1436 N N . ASP A 1 201 ? 10.842 15.379 6.278 1.00 73.25 201 ASP A N 1
ATOM 1437 C CA . ASP A 1 201 ? 11.828 14.822 7.198 1.00 73.25 201 ASP A CA 1
ATOM 1438 C C . ASP A 1 201 ? 11.289 13.608 7.970 1.00 73.25 201 ASP A C 1
ATOM 1440 O O . ASP A 1 201 ? 11.989 12.601 8.087 1.00 73.25 201 ASP A O 1
ATOM 1444 N N . LEU A 1 202 ? 10.022 13.635 8.392 1.00 75.50 202 LEU A N 1
ATOM 1445 C CA . LEU A 1 202 ? 9.375 12.507 9.072 1.00 75.50 202 LEU A CA 1
ATOM 1446 C C . LEU A 1 202 ? 8.933 11.402 8.099 1.00 75.50 202 LEU A C 1
ATOM 1448 O O . LEU A 1 202 ? 8.822 10.238 8.491 1.00 75.50 202 LEU A O 1
ATOM 1452 N N . LEU A 1 203 ? 8.681 11.745 6.833 1.00 81.88 203 LEU A N 1
ATOM 1453 C CA . LEU A 1 203 ? 8.244 10.800 5.801 1.00 81.88 203 LEU A CA 1
ATOM 1454 C C . LEU A 1 203 ? 9.396 10.069 5.116 1.00 81.88 203 LEU A C 1
ATOM 1456 O O . LEU A 1 203 ? 9.216 8.931 4.684 1.00 81.88 203 LEU A O 1
ATOM 1460 N N . PHE A 1 204 ? 10.565 10.701 4.994 1.00 85.56 204 PHE A N 1
ATOM 1461 C CA . PHE A 1 204 ? 11.647 10.213 4.141 1.00 85.56 204 PHE A CA 1
ATOM 1462 C C . PHE A 1 204 ? 12.082 8.784 4.486 1.00 85.56 204 PHE A C 1
ATOM 1464 O O . PHE A 1 204 ? 12.125 7.924 3.606 1.00 85.56 204 PHE A O 1
ATOM 1471 N N . LEU A 1 205 ? 12.363 8.505 5.761 1.00 87.25 205 LEU A N 1
ATOM 1472 C CA . LEU A 1 205 ? 12.820 7.184 6.199 1.00 87.25 205 LEU A CA 1
ATOM 1473 C C . LEU A 1 205 ? 11.761 6.084 5.999 1.00 87.25 205 LEU A C 1
ATOM 1475 O O . LEU A 1 205 ? 12.071 5.097 5.320 1.00 87.25 205 LEU A O 1
ATOM 1479 N N . PRO A 1 206 ? 10.521 6.244 6.506 1.00 89.88 206 PRO A N 1
ATOM 1480 C CA . PRO A 1 206 ? 9.430 5.313 6.233 1.00 89.88 206 PRO A CA 1
ATOM 1481 C C . PRO A 1 206 ? 9.234 5.052 4.736 1.00 89.88 206 PRO A C 1
ATOM 1483 O O . PRO A 1 206 ? 9.246 3.902 4.296 1.00 89.88 206 PRO A O 1
ATOM 1486 N N . VAL A 1 207 ? 9.156 6.114 3.931 1.00 93.00 207 VAL A N 1
ATOM 1487 C CA . VAL A 1 207 ? 8.918 6.031 2.486 1.00 93.00 207 VAL A CA 1
ATOM 1488 C C . VAL A 1 207 ? 10.046 5.287 1.770 1.00 93.00 207 VAL A C 1
ATOM 1490 O O . VAL A 1 207 ? 9.782 4.376 0.984 1.00 93.00 207 VAL A O 1
ATOM 1493 N N . VAL A 1 208 ? 11.308 5.620 2.050 1.00 92.00 208 VAL A N 1
ATOM 1494 C CA . VAL A 1 208 ? 12.465 4.976 1.408 1.00 92.00 208 VAL A CA 1
ATOM 1495 C C . VAL A 1 208 ? 12.583 3.509 1.819 1.00 92.00 208 VAL A C 1
ATOM 1497 O O . VAL A 1 208 ? 12.908 2.667 0.977 1.00 92.00 208 VAL A O 1
ATOM 1500 N N . SER A 1 209 ? 12.266 3.179 3.075 1.00 93.19 209 SER A N 1
ATOM 1501 C CA . SER A 1 209 ? 12.299 1.796 3.564 1.00 93.19 209 SER A CA 1
ATOM 1502 C C . SER A 1 209 ? 11.347 0.874 2.806 1.00 93.19 209 SER A C 1
ATOM 1504 O O . SER A 1 209 ? 11.687 -0.275 2.526 1.00 93.19 209 SER A O 1
ATOM 1506 N N . MET A 1 210 ? 10.190 1.402 2.406 1.00 94.31 210 MET A N 1
ATOM 1507 C CA . MET A 1 210 ? 9.202 0.689 1.604 1.00 94.31 210 MET A CA 1
ATOM 1508 C C . MET A 1 210 ? 9.538 0.727 0.113 1.00 94.31 210 MET A C 1
ATOM 1510 O O . MET A 1 210 ? 9.355 -0.264 -0.598 1.00 94.31 210 MET A O 1
ATOM 1514 N N . ALA A 1 211 ? 10.044 1.862 -0.373 1.00 96.00 211 ALA A N 1
ATOM 1515 C CA . ALA A 1 211 ? 10.331 2.063 -1.785 1.00 96.00 211 ALA A CA 1
ATOM 1516 C C . ALA A 1 211 ? 11.489 1.191 -2.282 1.00 96.00 211 ALA A C 1
ATOM 1518 O O . ALA A 1 211 ? 11.430 0.708 -3.409 1.00 96.00 211 ALA A O 1
ATOM 1519 N N . LEU A 1 212 ? 12.525 0.966 -1.466 1.00 95.38 212 LEU A N 1
ATOM 1520 C CA . LEU A 1 212 ? 13.726 0.236 -1.881 1.00 95.38 212 LEU A CA 1
ATOM 1521 C C . LEU A 1 212 ? 13.442 -1.224 -2.287 1.00 95.38 212 LEU A C 1
ATOM 1523 O O . LEU A 1 212 ? 13.694 -1.550 -3.451 1.00 95.38 212 LEU A O 1
ATOM 1527 N N . PRO A 1 213 ? 12.887 -2.103 -1.424 1.00 95.12 213 PRO A N 1
ATOM 1528 C CA . PRO A 1 213 ? 12.580 -3.483 -1.813 1.00 95.12 213 PRO A CA 1
ATOM 1529 C C . PRO A 1 213 ? 11.574 -3.534 -2.967 1.00 95.12 213 PRO A C 1
ATOM 1531 O O . PRO A 1 213 ? 11.724 -4.318 -3.906 1.00 95.12 213 PRO A O 1
ATOM 1534 N N . THR A 1 214 ? 10.593 -2.626 -2.945 1.00 95.88 214 THR A N 1
ATOM 1535 C CA . THR A 1 214 ? 9.575 -2.499 -3.995 1.00 95.88 214 THR A CA 1
ATOM 1536 C C . THR A 1 214 ? 10.192 -2.129 -5.344 1.00 95.88 214 THR A C 1
ATOM 1538 O O . THR A 1 214 ? 9.772 -2.662 -6.368 1.00 95.88 214 THR A O 1
ATOM 1541 N N . ALA A 1 215 ? 11.225 -1.282 -5.366 1.00 96.75 215 ALA A N 1
ATOM 1542 C CA . ALA A 1 215 ? 11.939 -0.914 -6.584 1.00 96.75 215 ALA A CA 1
ATOM 1543 C C . ALA A 1 215 ? 12.694 -2.099 -7.198 1.00 96.75 215 ALA A C 1
ATOM 1545 O O . ALA A 1 215 ? 12.671 -2.285 -8.416 1.00 96.75 215 ALA A O 1
ATOM 1546 N N . PHE A 1 216 ? 13.346 -2.926 -6.373 1.00 96.44 216 PHE A N 1
ATOM 1547 C CA . PHE A 1 216 ? 14.008 -4.145 -6.848 1.00 96.44 216 PHE A CA 1
ATOM 1548 C C . PHE A 1 216 ? 13.000 -5.162 -7.386 1.00 96.44 216 PHE A C 1
ATOM 1550 O O . PHE A 1 216 ? 13.209 -5.719 -8.466 1.00 96.44 216 PHE A O 1
ATOM 1557 N N . PHE A 1 217 ? 11.887 -5.350 -6.675 1.00 94.88 217 PHE A N 1
ATOM 1558 C CA . PHE A 1 217 ? 10.801 -6.233 -7.090 1.00 94.88 217 PHE A CA 1
ATOM 1559 C C . PHE A 1 217 ? 10.180 -5.785 -8.422 1.00 94.88 217 PHE A C 1
ATOM 1561 O O . PHE A 1 217 ? 10.129 -6.557 -9.384 1.00 94.88 217 PHE A O 1
ATOM 1568 N N . GLY A 1 218 ? 9.781 -4.513 -8.518 1.00 94.00 218 GLY A N 1
ATOM 1569 C CA . GLY A 1 218 ? 9.206 -3.937 -9.730 1.00 94.00 218 GLY A CA 1
ATOM 1570 C C . GLY A 1 218 ? 10.195 -3.919 -10.896 1.00 94.00 218 GLY A C 1
ATOM 1571 O O . GLY A 1 218 ? 9.840 -4.272 -12.021 1.00 94.00 218 GLY A O 1
ATOM 1572 N N . GLY A 1 219 ? 11.463 -3.598 -10.629 1.00 94.81 219 GLY A N 1
ATOM 1573 C CA . GLY A 1 219 ? 12.538 -3.671 -11.615 1.00 94.81 219 GLY A CA 1
ATOM 1574 C C . GLY A 1 219 ? 12.748 -5.083 -12.162 1.00 94.81 219 GLY A C 1
ATOM 1575 O O . GLY A 1 219 ? 12.952 -5.239 -13.364 1.00 94.81 219 GLY A O 1
ATOM 1576 N N . GLY A 1 220 ? 12.636 -6.113 -11.317 1.00 92.62 220 GLY A N 1
ATOM 1577 C CA . GLY A 1 220 ? 12.671 -7.525 -11.711 1.00 92.62 220 GLY A CA 1
ATOM 1578 C C . GLY A 1 220 ? 11.546 -7.907 -12.671 1.00 92.62 220 GLY A C 1
ATOM 1579 O O . GLY A 1 220 ? 11.811 -8.450 -13.746 1.00 92.62 220 GLY A O 1
ATOM 1580 N N . LEU A 1 221 ? 10.305 -7.560 -12.320 1.00 91.19 221 LEU A N 1
ATOM 1581 C CA . LEU A 1 221 ? 9.123 -7.821 -13.152 1.00 91.19 221 LEU A CA 1
ATOM 1582 C C . LEU A 1 221 ? 9.211 -7.122 -14.517 1.00 91.19 221 LEU A C 1
ATOM 1584 O O . LEU A 1 221 ? 8.910 -7.707 -15.560 1.00 91.19 221 LEU A O 1
ATOM 1588 N N . LEU A 1 222 ? 9.676 -5.873 -14.521 1.00 93.69 222 LEU A N 1
ATOM 1589 C CA . LEU A 1 222 ? 9.837 -5.080 -15.737 1.00 93.69 222 LEU A CA 1
ATOM 1590 C C . LEU A 1 222 ? 11.027 -5.516 -16.588 1.00 93.69 222 LEU A C 1
ATOM 1592 O O . LEU A 1 222 ? 10.952 -5.422 -17.812 1.00 93.69 222 LEU A O 1
ATOM 1596 N N . ALA A 1 223 ? 12.114 -5.996 -15.979 1.00 90.81 223 ALA A N 1
ATOM 1597 C CA . ALA A 1 223 ? 13.317 -6.401 -16.701 1.00 90.81 223 ALA A CA 1
ATOM 1598 C C . ALA A 1 223 ? 13.032 -7.523 -17.709 1.00 90.81 223 ALA A C 1
ATOM 1600 O O . ALA A 1 223 ? 13.585 -7.491 -18.809 1.00 90.81 223 ALA A O 1
ATOM 1601 N N . GLY A 1 224 ? 12.150 -8.471 -17.363 1.00 85.31 224 GLY A N 1
ATOM 1602 C CA . GLY A 1 224 ? 11.699 -9.522 -18.282 1.00 85.31 224 GLY A CA 1
ATOM 1603 C C . GLY A 1 224 ? 10.983 -8.943 -19.503 1.00 85.31 224 GLY A C 1
ATOM 1604 O O . GLY A 1 224 ? 11.427 -9.134 -20.633 1.00 85.31 224 GLY A O 1
ATOM 1605 N N . SER A 1 225 ? 9.952 -8.126 -19.266 1.00 89.31 225 SER A N 1
ATOM 1606 C CA . SER A 1 225 ? 9.181 -7.472 -20.337 1.00 89.31 225 SER A CA 1
ATOM 1607 C C . SER A 1 225 ? 10.061 -6.586 -21.226 1.00 89.31 225 SER A C 1
ATOM 1609 O O . SER A 1 225 ? 9.955 -6.601 -22.450 1.00 89.31 225 SER A O 1
ATOM 1611 N N . LEU A 1 226 ? 10.979 -5.828 -20.622 1.00 90.56 226 LEU A N 1
ATOM 1612 C CA . LEU A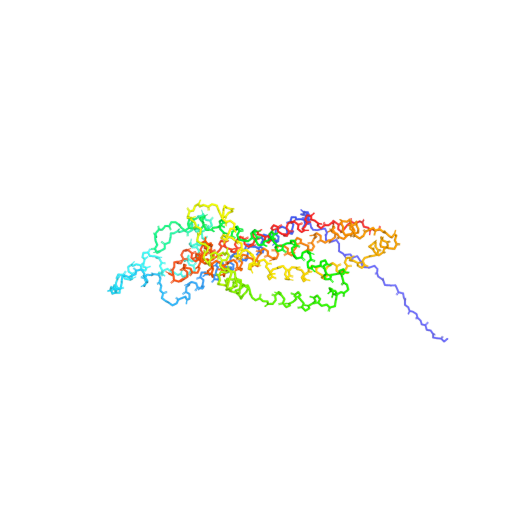 1 226 ? 11.903 -4.964 -21.348 1.00 90.56 226 LEU A CA 1
ATOM 1613 C C . LEU A 1 226 ? 12.879 -5.770 -22.217 1.00 90.56 226 LEU A C 1
ATOM 1615 O O . LEU A 1 226 ? 13.181 -5.362 -23.340 1.00 90.56 226 LEU A O 1
ATOM 1619 N N . ALA A 1 227 ? 13.382 -6.900 -21.714 1.00 87.62 227 ALA A N 1
ATOM 1620 C CA . ALA A 1 227 ? 14.286 -7.764 -22.465 1.00 87.62 227 ALA A CA 1
ATOM 1621 C C . ALA A 1 227 ? 13.624 -8.325 -23.733 1.00 87.62 227 ALA A C 1
ATOM 1623 O O . ALA A 1 227 ? 14.304 -8.435 -24.757 1.00 87.62 227 ALA A O 1
ATOM 1624 N N . ASP A 1 228 ? 12.322 -8.611 -23.679 1.00 88.31 228 ASP A N 1
ATOM 1625 C CA . ASP A 1 228 ? 11.536 -9.062 -24.829 1.00 88.31 228 ASP A CA 1
ATOM 1626 C C . ASP A 1 228 ? 11.268 -7.921 -25.818 1.00 88.31 228 ASP A C 1
ATOM 1628 O O . ASP A 1 228 ? 11.538 -8.064 -27.013 1.00 88.31 228 ASP A O 1
ATOM 1632 N N . ILE A 1 229 ? 10.842 -6.748 -25.332 1.00 89.69 229 ILE A N 1
ATOM 1633 C CA . ILE A 1 229 ? 10.562 -5.574 -26.180 1.00 89.69 229 ILE A CA 1
ATOM 1634 C C . ILE A 1 229 ? 11.819 -5.136 -26.946 1.00 89.69 229 ILE A C 1
ATOM 1636 O O . ILE A 1 229 ? 11.772 -4.863 -28.144 1.00 89.69 229 ILE A O 1
ATOM 1640 N N . VAL A 1 230 ? 12.983 -5.134 -26.291 1.00 89.06 230 VAL A N 1
ATOM 1641 C CA . VAL A 1 230 ? 14.259 -4.743 -26.914 1.00 89.06 230 VAL A CA 1
ATOM 1642 C C . VAL A 1 230 ? 14.690 -5.692 -28.047 1.00 89.06 230 VAL A C 1
ATOM 1644 O O . VAL A 1 230 ? 15.514 -5.308 -28.884 1.00 89.06 230 VAL A O 1
ATOM 1647 N N . ARG A 1 231 ? 14.157 -6.920 -28.094 1.00 88.50 231 ARG A N 1
ATOM 1648 C CA . ARG A 1 231 ? 14.431 -7.912 -29.148 1.00 88.50 231 ARG A CA 1
ATOM 1649 C C . ARG A 1 231 ? 13.467 -7.821 -30.332 1.00 88.50 231 ARG A C 1
ATOM 1651 O O . ARG A 1 231 ? 13.653 -8.560 -31.297 1.00 88.50 231 ARG A O 1
ATOM 1658 N N . LEU A 1 232 ? 12.471 -6.936 -30.288 1.00 89.81 232 LEU A N 1
ATOM 1659 C CA . LEU A 1 232 ? 11.495 -6.811 -31.366 1.00 89.81 232 LEU A CA 1
ATOM 1660 C C . LEU A 1 232 ? 12.158 -6.373 -32.689 1.00 89.81 232 LEU A C 1
ATOM 1662 O O . LEU A 1 232 ? 13.082 -5.550 -32.675 1.00 89.81 232 LEU A O 1
ATOM 1666 N N . PRO A 1 233 ? 11.677 -6.869 -33.850 1.00 91.06 233 PRO A N 1
ATOM 1667 C CA . PRO A 1 233 ? 12.279 -6.569 -35.151 1.00 91.06 233 PRO A CA 1
ATOM 1668 C C . PRO A 1 233 ? 12.379 -5.070 -35.455 1.00 91.06 233 PRO A C 1
ATOM 1670 O O . PRO A 1 233 ? 13.411 -4.621 -35.948 1.00 91.06 233 PRO A O 1
ATOM 1673 N N . HIS A 1 234 ? 11.358 -4.281 -35.098 1.00 87.56 234 HIS A N 1
ATOM 1674 C CA . HIS A 1 234 ? 11.348 -2.833 -35.334 1.00 87.56 234 HIS A CA 1
ATOM 1675 C C . HIS A 1 234 ? 12.414 -2.090 -34.504 1.00 87.56 234 HIS A C 1
ATOM 1677 O O . HIS A 1 234 ? 13.036 -1.154 -35.002 1.00 87.56 234 HIS A O 1
ATOM 1683 N N . VAL A 1 235 ? 12.696 -2.549 -33.276 1.00 89.25 235 VAL A N 1
ATOM 1684 C CA . VAL A 1 235 ? 13.766 -2.006 -32.420 1.00 89.25 235 VAL A CA 1
ATOM 1685 C C . VAL A 1 235 ? 15.141 -2.363 -32.987 1.00 89.25 235 VAL A C 1
ATOM 1687 O O . VAL A 1 235 ? 16.046 -1.525 -33.028 1.00 89.25 235 VAL A O 1
ATOM 1690 N N . ALA A 1 236 ? 15.315 -3.607 -33.443 1.00 88.12 236 ALA A N 1
ATOM 1691 C CA . ALA A 1 236 ? 16.560 -4.059 -34.059 1.00 88.12 236 ALA A CA 1
ATOM 1692 C C . ALA A 1 236 ? 16.864 -3.294 -35.357 1.00 88.12 236 ALA A C 1
ATOM 1694 O O . ALA A 1 236 ? 18.004 -2.889 -35.586 1.00 88.12 236 ALA A O 1
ATOM 1695 N N . ASP A 1 237 ? 15.841 -3.051 -36.169 1.00 90.75 237 ASP A N 1
ATOM 1696 C CA . ASP A 1 237 ? 15.920 -2.282 -37.406 1.00 90.75 237 ASP A CA 1
ATOM 1697 C C . ASP A 1 237 ? 16.225 -0.793 -37.144 1.00 90.75 237 ASP A C 1
ATOM 1699 O O . ASP A 1 237 ? 17.146 -0.225 -37.735 1.00 90.75 237 ASP A O 1
ATOM 1703 N N . ALA A 1 238 ? 15.571 -0.172 -36.153 1.00 90.00 238 ALA A N 1
ATOM 1704 C CA . ALA A 1 238 ? 15.893 1.190 -35.717 1.00 90.00 238 ALA A CA 1
ATOM 1705 C C . ALA A 1 238 ? 17.355 1.338 -35.256 1.00 90.00 238 ALA A C 1
ATOM 1707 O O . ALA A 1 238 ? 18.016 2.319 -35.605 1.00 90.00 238 ALA A O 1
ATOM 1708 N N . ARG A 1 239 ? 17.901 0.342 -34.540 1.00 89.44 239 ARG A N 1
ATOM 1709 C CA . ARG A 1 239 ? 19.329 0.317 -34.170 1.00 89.44 239 ARG A CA 1
ATOM 1710 C C . ARG A 1 239 ? 20.247 0.212 -35.383 1.00 89.44 239 ARG A C 1
ATOM 1712 O O . ARG A 1 239 ? 21.261 0.902 -35.420 1.00 89.44 239 ARG A O 1
ATOM 1719 N N . ARG A 1 240 ? 19.907 -0.626 -36.369 1.00 92.06 240 ARG A N 1
ATOM 1720 C CA . ARG A 1 240 ? 20.695 -0.781 -37.608 1.00 92.06 240 ARG A CA 1
ATOM 1721 C C . ARG A 1 240 ? 20.728 0.503 -38.433 1.00 92.06 240 ARG A C 1
ATOM 1723 O O . ARG A 1 240 ? 21.758 0.811 -39.018 1.00 92.06 240 ARG A O 1
ATOM 1730 N N . ARG A 1 241 ? 19.646 1.284 -38.409 1.00 91.31 241 ARG A N 1
ATOM 1731 C CA . ARG A 1 241 ? 19.575 2.624 -39.013 1.00 91.31 241 ARG A CA 1
ATOM 1732 C C . ARG A 1 241 ? 20.352 3.711 -38.256 1.00 91.31 241 ARG A C 1
ATOM 1734 O O . ARG A 1 241 ? 20.338 4.860 -38.683 1.00 91.31 241 ARG A O 1
ATOM 1741 N N . GLY A 1 242 ? 20.988 3.392 -37.126 1.00 91.44 242 GLY A N 1
ATOM 1742 C CA . GLY A 1 242 ? 21.743 4.364 -36.330 1.00 91.44 242 GLY A CA 1
ATOM 1743 C C . GLY A 1 242 ? 20.869 5.356 -35.554 1.00 91.44 242 GLY A C 1
ATOM 1744 O O . GLY A 1 242 ? 21.352 6.415 -35.159 1.00 91.44 242 GLY A O 1
ATOM 1745 N N . VAL A 1 243 ? 19.588 5.040 -35.320 1.00 92.50 243 VAL A N 1
ATOM 1746 C CA . VAL A 1 243 ? 18.703 5.893 -34.513 1.00 92.50 243 VAL A CA 1
ATOM 1747 C C . VAL A 1 243 ? 19.284 6.020 -33.093 1.00 92.50 243 VAL A C 1
ATOM 1749 O O . VAL A 1 243 ? 19.665 5.008 -32.497 1.00 92.50 243 VAL A O 1
ATOM 1752 N N . PRO A 1 244 ? 19.361 7.234 -32.511 1.00 91.06 244 PRO A N 1
ATOM 1753 C CA . PRO A 1 244 ? 19.958 7.423 -31.194 1.00 91.06 244 PRO A CA 1
ATOM 1754 C C . PRO A 1 244 ? 19.196 6.648 -30.112 1.00 91.06 244 PRO A C 1
ATOM 17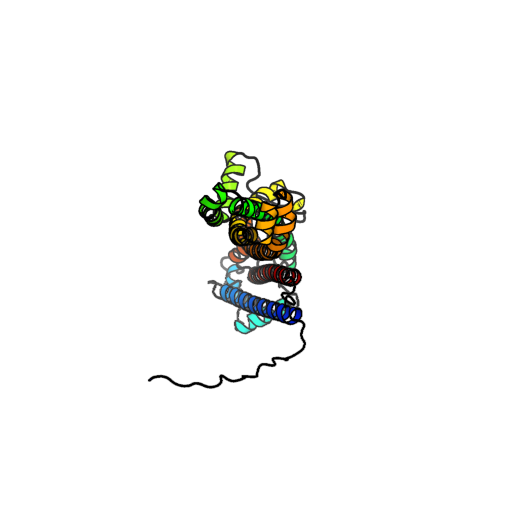56 O O . PRO A 1 244 ? 17.964 6.668 -30.069 1.00 91.06 244 PRO A O 1
ATOM 1759 N N . SER A 1 245 ? 19.927 6.034 -29.174 1.00 86.75 245 SER A N 1
ATOM 1760 C CA . SER A 1 245 ? 19.368 5.170 -28.120 1.00 86.75 245 SER A CA 1
ATOM 1761 C C . SER A 1 245 ? 18.257 5.825 -27.295 1.00 86.75 245 SER A C 1
ATOM 1763 O O . SER A 1 245 ? 17.337 5.136 -26.867 1.00 86.75 245 SER A O 1
ATOM 1765 N N . ARG A 1 246 ? 18.310 7.151 -27.091 1.00 88.38 246 ARG A N 1
ATOM 1766 C CA . ARG A 1 246 ? 17.263 7.907 -26.379 1.00 88.38 246 ARG A CA 1
ATOM 1767 C C . ARG A 1 246 ? 15.935 7.924 -27.139 1.00 88.38 246 ARG A C 1
ATOM 1769 O O . ARG A 1 246 ? 14.886 7.791 -26.522 1.00 88.38 246 ARG A O 1
ATOM 1776 N N . ARG A 1 247 ? 15.977 8.048 -28.470 1.00 90.69 247 ARG A N 1
ATOM 1777 C CA . ARG A 1 247 ? 14.772 8.013 -29.309 1.00 90.69 247 ARG A CA 1
ATOM 1778 C C . ARG A 1 247 ? 14.181 6.610 -29.343 1.00 90.69 247 ARG A C 1
ATOM 1780 O O . ARG A 1 247 ? 12.983 6.474 -29.148 1.00 90.69 247 ARG A O 1
ATOM 1787 N N . ILE A 1 248 ? 15.029 5.589 -29.485 1.00 88.69 248 ILE A N 1
ATOM 1788 C CA . ILE A 1 248 ? 14.592 4.186 -29.415 1.00 88.69 248 ILE A CA 1
ATOM 1789 C C . ILE A 1 248 ? 13.915 3.906 -28.068 1.00 88.69 248 ILE A C 1
ATOM 1791 O O . ILE A 1 248 ? 12.860 3.287 -28.017 1.00 88.69 248 ILE A O 1
ATOM 1795 N N . ALA A 1 249 ? 14.483 4.413 -26.970 1.00 87.00 249 ALA A N 1
ATOM 1796 C CA . ALA A 1 249 ? 13.901 4.256 -25.645 1.00 87.00 249 ALA A CA 1
ATOM 1797 C C . ALA A 1 249 ? 12.502 4.867 -25.527 1.00 87.00 249 ALA A C 1
ATOM 1799 O O . ALA A 1 249 ? 11.577 4.182 -25.106 1.00 87.00 249 ALA A O 1
ATOM 1800 N N . LEU A 1 250 ? 12.349 6.137 -25.902 1.00 88.00 250 LEU A N 1
ATOM 1801 C CA . LEU A 1 250 ? 11.108 6.883 -25.687 1.00 88.00 250 LEU A CA 1
ATOM 1802 C C . LEU A 1 250 ? 10.004 6.538 -26.691 1.00 88.00 250 LEU A C 1
ATOM 1804 O O . LEU A 1 250 ? 8.833 6.617 -26.341 1.00 88.00 250 LEU A O 1
ATOM 1808 N N . VAL A 1 251 ? 10.366 6.178 -27.924 1.00 86.38 251 VAL A N 1
ATOM 1809 C CA . VAL A 1 251 ? 9.406 5.996 -29.024 1.00 86.38 251 VAL A CA 1
ATOM 1810 C C . VAL A 1 251 ? 9.150 4.522 -29.318 1.00 86.38 251 VAL A C 1
ATOM 1812 O O . VAL A 1 251 ? 7.999 4.130 -29.461 1.00 86.38 251 VAL A O 1
ATOM 1815 N N . ASP A 1 252 ? 10.200 3.700 -29.381 1.00 85.44 252 ASP A N 1
ATOM 1816 C CA . ASP A 1 252 ? 10.074 2.302 -29.814 1.00 85.44 252 ASP A CA 1
ATOM 1817 C C . ASP A 1 252 ? 9.892 1.328 -28.637 1.00 85.44 252 ASP A C 1
ATOM 1819 O O . ASP A 1 252 ? 9.375 0.232 -28.819 1.00 85.44 252 ASP A O 1
ATOM 1823 N N . VAL A 1 253 ? 10.315 1.697 -27.420 1.00 87.94 253 VAL A N 1
ATOM 1824 C CA . VAL A 1 253 ? 10.289 0.796 -26.249 1.00 87.94 253 VAL A CA 1
ATOM 1825 C C . VAL A 1 253 ? 9.266 1.230 -25.200 1.00 87.94 253 VAL A C 1
ATOM 1827 O O . VAL A 1 253 ? 8.461 0.410 -24.762 1.00 87.94 253 VAL A O 1
ATOM 1830 N N . LEU A 1 254 ? 9.281 2.502 -24.790 1.00 86.62 254 LEU A N 1
ATOM 1831 C CA . LEU A 1 254 ? 8.463 3.000 -23.681 1.00 86.62 254 LEU A CA 1
ATOM 1832 C C . LEU A 1 254 ? 6.953 2.758 -23.870 1.00 86.62 254 LEU A C 1
ATOM 1834 O O . LEU A 1 254 ? 6.350 2.264 -22.918 1.00 86.62 254 LEU A O 1
ATOM 1838 N N . PRO A 1 255 ? 6.334 2.991 -25.049 1.00 86.19 255 PRO A N 1
ATOM 1839 C CA . PRO A 1 255 ? 4.896 2.766 -25.226 1.00 86.19 255 PRO A CA 1
ATOM 1840 C C . PRO A 1 255 ? 4.474 1.311 -24.995 1.00 86.19 255 PRO A C 1
ATOM 1842 O O . PRO A 1 255 ? 3.442 1.056 -24.381 1.00 86.19 255 PRO A O 1
ATOM 1845 N N . PHE A 1 256 ? 5.301 0.347 -25.413 1.00 86.06 256 PHE A N 1
ATOM 1846 C CA . PHE A 1 256 ? 5.045 -1.080 -25.186 1.00 86.06 256 PHE A CA 1
ATOM 1847 C C . PHE A 1 256 ? 5.296 -1.502 -23.734 1.00 86.06 256 PHE A C 1
ATOM 1849 O O . PHE A 1 256 ? 4.750 -2.505 -23.278 1.00 86.06 256 PHE A O 1
ATOM 1856 N N . LEU A 1 257 ? 6.104 -0.737 -22.999 1.00 87.75 257 LEU A N 1
ATOM 1857 C CA . LEU A 1 257 ? 6.400 -0.983 -21.592 1.00 87.75 257 LEU A CA 1
ATOM 1858 C C . LEU A 1 257 ? 5.339 -0.395 -20.649 1.00 87.75 257 LEU A C 1
ATOM 1860 O O . LEU A 1 257 ? 5.258 -0.838 -19.507 1.00 87.75 257 LEU A O 1
ATOM 1864 N N . LEU A 1 258 ? 4.501 0.547 -21.105 1.00 85.50 258 LEU A N 1
ATOM 1865 C CA . LEU A 1 258 ? 3.468 1.179 -20.272 1.00 85.50 258 LEU A CA 1
ATOM 1866 C C . LEU A 1 258 ? 2.478 0.164 -19.689 1.00 85.50 258 LEU A C 1
ATOM 1868 O O . LEU A 1 258 ? 2.188 0.227 -18.499 1.00 85.50 258 LEU A O 1
ATOM 1872 N N . ALA A 1 259 ? 2.007 -0.800 -20.484 1.00 83.06 259 ALA A N 1
ATOM 1873 C CA . ALA A 1 259 ? 1.062 -1.808 -20.000 1.00 83.06 259 ALA A CA 1
ATOM 1874 C C . ALA A 1 259 ? 1.673 -2.714 -18.901 1.00 83.06 259 ALA A C 1
ATOM 1876 O O . ALA A 1 259 ? 1.080 -2.823 -17.825 1.00 83.06 259 ALA A O 1
ATOM 1877 N N . PRO A 1 260 ? 2.872 -3.312 -19.082 1.00 87.00 260 PRO A N 1
ATOM 1878 C CA . PRO A 1 260 ? 3.589 -3.980 -17.993 1.00 87.00 260 PRO A CA 1
ATOM 1879 C C . PRO A 1 260 ? 3.864 -3.071 -16.788 1.00 87.00 260 PRO A C 1
ATOM 1881 O O . PRO A 1 260 ? 3.749 -3.514 -15.650 1.00 87.00 260 PRO A O 1
ATOM 1884 N N . PHE A 1 261 ? 4.197 -1.802 -17.023 1.00 89.19 261 PHE A N 1
ATOM 1885 C CA . PHE A 1 261 ? 4.494 -0.830 -15.973 1.00 89.19 261 PHE A CA 1
ATOM 1886 C C . PHE A 1 261 ? 3.298 -0.535 -15.081 1.00 89.19 261 PHE A C 1
ATOM 1888 O O . PHE A 1 261 ? 3.412 -0.656 -13.865 1.00 89.19 261 PHE A O 1
ATOM 1895 N N . VAL A 1 262 ? 2.137 -0.248 -15.666 1.00 85.00 262 VAL A N 1
ATOM 1896 C CA . VAL A 1 262 ? 0.889 -0.046 -14.918 1.00 85.00 262 VAL A CA 1
ATOM 1897 C C . VAL A 1 262 ? 0.554 -1.276 -14.075 1.00 85.00 262 VAL A C 1
ATOM 1899 O O . VAL A 1 262 ? 0.224 -1.135 -12.900 1.00 85.00 262 VAL A O 1
ATOM 1902 N N . ARG A 1 263 ? 0.695 -2.485 -14.637 1.00 83.38 263 ARG A N 1
ATOM 1903 C CA . ARG A 1 263 ? 0.441 -3.736 -13.902 1.00 83.38 263 ARG A CA 1
ATOM 1904 C C . ARG A 1 263 ? 1.371 -3.885 -12.701 1.00 83.38 263 ARG A C 1
ATOM 1906 O O . ARG A 1 263 ? 0.914 -4.224 -11.614 1.00 83.38 263 ARG A O 1
ATOM 1913 N N . VAL A 1 264 ? 2.661 -3.600 -12.878 1.00 89.44 264 VAL A N 1
ATOM 1914 C CA . VAL A 1 264 ? 3.636 -3.641 -11.781 1.00 89.44 264 VAL A CA 1
ATOM 1915 C C . VAL A 1 264 ? 3.298 -2.605 -10.713 1.00 89.44 264 VAL A C 1
ATOM 1917 O O . VAL A 1 264 ? 3.292 -2.955 -9.539 1.00 89.44 264 VAL A O 1
ATOM 1920 N N . LEU A 1 265 ? 2.942 -1.373 -11.091 1.00 87.94 265 LEU A N 1
ATOM 1921 C CA . LEU A 1 265 ? 2.529 -0.348 -10.128 1.00 87.94 265 LEU A CA 1
ATOM 1922 C C . LEU A 1 265 ? 1.281 -0.749 -9.340 1.00 87.94 265 LEU A C 1
ATOM 1924 O O . LEU A 1 265 ? 1.249 -0.539 -8.132 1.00 87.94 265 LEU A O 1
ATOM 1928 N N . ALA A 1 266 ? 0.288 -1.355 -9.993 1.00 82.69 266 ALA A N 1
ATOM 1929 C CA . ALA A 1 266 ? -0.924 -1.833 -9.332 1.00 82.69 266 ALA A CA 1
ATOM 1930 C C . ALA A 1 266 ? -0.612 -2.913 -8.282 1.00 82.69 266 ALA A C 1
ATOM 1932 O O . ALA A 1 266 ? -1.076 -2.834 -7.144 1.00 82.69 266 ALA A O 1
ATOM 1933 N N . VAL A 1 267 ? 0.235 -3.886 -8.635 1.00 84.50 267 VAL A N 1
ATOM 1934 C CA . VAL A 1 267 ? 0.689 -4.935 -7.707 1.00 84.50 267 VAL A CA 1
ATOM 1935 C C . VAL A 1 267 ? 1.520 -4.339 -6.567 1.00 84.50 267 VAL A C 1
ATOM 1937 O O . VAL A 1 267 ? 1.300 -4.670 -5.401 1.00 84.50 267 VAL A O 1
ATOM 1940 N N . SER A 1 268 ? 2.444 -3.427 -6.879 1.00 90.19 268 SER A N 1
ATOM 1941 C CA . SER A 1 268 ? 3.269 -2.738 -5.886 1.00 90.19 268 SER A CA 1
ATOM 1942 C C . SER A 1 268 ? 2.433 -1.901 -4.922 1.00 90.19 268 SER A C 1
ATOM 1944 O O . SER A 1 268 ? 2.717 -1.924 -3.732 1.00 90.19 268 SER A O 1
ATOM 1946 N N . ALA A 1 269 ? 1.389 -1.210 -5.385 1.00 86.50 269 ALA A N 1
ATOM 1947 C CA . ALA A 1 269 ? 0.503 -0.426 -4.526 1.00 86.50 269 ALA A CA 1
ATOM 1948 C C . ALA A 1 269 ? -0.178 -1.302 -3.461 1.00 86.50 269 ALA A C 1
ATOM 1950 O O . ALA A 1 269 ? -0.162 -0.954 -2.281 1.00 86.50 269 ALA A O 1
ATOM 1951 N N . GLY A 1 270 ? -0.700 -2.471 -3.855 1.00 81.88 270 GLY A N 1
ATOM 1952 C CA . GLY A 1 270 ? -1.290 -3.430 -2.917 1.00 81.88 270 GLY A CA 1
ATOM 1953 C C . GLY A 1 270 ? -0.279 -3.949 -1.890 1.00 81.88 270 GLY A C 1
ATOM 1954 O O . GLY A 1 270 ? -0.558 -3.960 -0.691 1.00 81.88 270 GLY A O 1
ATOM 1955 N N . GLY A 1 271 ? 0.927 -4.308 -2.342 1.00 85.06 271 GLY A N 1
ATOM 1956 C CA . GLY A 1 271 ? 2.012 -4.738 -1.454 1.00 85.06 271 GLY A CA 1
ATOM 1957 C C . GLY A 1 271 ? 2.494 -3.637 -0.502 1.00 85.06 271 GLY A C 1
ATOM 1958 O O . GLY A 1 271 ? 2.789 -3.913 0.659 1.00 85.06 271 GLY A O 1
ATOM 1959 N N . LEU A 1 272 ? 2.525 -2.383 -0.961 1.00 91.06 272 LEU A N 1
ATOM 1960 C CA . LEU A 1 272 ? 2.918 -1.231 -0.152 1.00 91.06 272 LEU A CA 1
ATOM 1961 C C . LEU A 1 272 ? 1.912 -0.941 0.961 1.00 91.06 272 LEU A C 1
ATOM 1963 O O . LEU A 1 272 ? 2.339 -0.622 2.060 1.00 91.06 272 LEU A O 1
ATOM 1967 N N . ILE A 1 273 ? 0.606 -1.099 0.734 1.00 87.31 273 ILE A N 1
ATOM 1968 C CA . ILE A 1 273 ? -0.388 -0.943 1.812 1.00 87.31 273 ILE A CA 1
ATOM 1969 C C . ILE A 1 273 ? -0.149 -1.980 2.919 1.00 87.31 273 ILE A C 1
ATOM 1971 O O . ILE A 1 273 ? -0.157 -1.637 4.099 1.00 87.31 273 ILE A O 1
ATOM 1975 N N . ALA A 1 274 ? 0.137 -3.234 2.555 1.00 83.88 274 ALA A N 1
ATOM 1976 C CA . ALA A 1 274 ? 0.473 -4.267 3.534 1.00 83.88 274 ALA A CA 1
ATOM 1977 C C . ALA A 1 274 ? 1.792 -3.959 4.269 1.00 83.88 274 ALA A C 1
ATOM 1979 O O . ALA A 1 274 ? 1.884 -4.099 5.488 1.00 83.88 274 ALA A O 1
ATOM 1980 N N . ALA A 1 275 ? 2.809 -3.494 3.540 1.00 89.62 275 ALA A N 1
ATOM 1981 C CA . ALA A 1 275 ? 4.093 -3.114 4.118 1.00 89.62 275 ALA A CA 1
ATOM 1982 C C . ALA A 1 275 ? 4.005 -1.858 5.008 1.00 89.62 275 ALA A C 1
ATOM 1984 O O . ALA A 1 275 ? 4.765 -1.754 5.973 1.00 89.62 275 ALA A O 1
ATOM 1985 N N . ALA A 1 276 ? 3.074 -0.937 4.724 1.00 91.56 276 ALA A N 1
ATOM 1986 C CA . ALA A 1 276 ? 2.865 0.278 5.508 1.00 91.56 276 ALA A CA 1
ATOM 1987 C C . ALA A 1 276 ? 2.553 -0.068 6.958 1.00 91.56 276 ALA A C 1
ATOM 1989 O O . ALA A 1 276 ? 3.139 0.537 7.840 1.00 91.56 276 ALA A O 1
ATOM 1990 N N . ALA A 1 277 ? 1.737 -1.091 7.225 1.00 88.50 277 ALA A N 1
ATOM 1991 C CA . ALA A 1 277 ? 1.401 -1.455 8.599 1.00 88.50 277 ALA A CA 1
ATOM 1992 C C . ALA A 1 277 ? 2.636 -1.789 9.451 1.00 88.50 277 ALA A C 1
ATOM 1994 O O . ALA A 1 277 ? 2.759 -1.334 10.587 1.00 88.50 277 ALA A O 1
ATOM 1995 N N . VAL A 1 278 ? 3.593 -2.521 8.879 1.00 88.94 278 VAL A N 1
ATOM 1996 C CA . VAL A 1 278 ? 4.847 -2.853 9.564 1.00 88.94 278 VAL A CA 1
ATOM 1997 C C . VAL A 1 278 ? 5.695 -1.599 9.769 1.00 88.94 278 VAL A C 1
ATOM 1999 O O . VAL A 1 278 ? 6.167 -1.342 10.873 1.00 88.94 278 VAL A O 1
ATOM 2002 N N . VAL A 1 279 ? 5.858 -0.785 8.729 1.00 91.44 279 VAL A N 1
ATOM 2003 C CA . VAL A 1 279 ? 6.661 0.444 8.793 1.00 91.44 279 VAL A CA 1
ATOM 2004 C C . VAL A 1 279 ? 6.063 1.461 9.766 1.00 91.44 279 VAL A C 1
ATOM 2006 O O . VAL A 1 279 ? 6.793 2.066 10.544 1.00 91.44 279 VAL A O 1
ATOM 2009 N N . GLU A 1 280 ? 4.742 1.591 9.805 1.00 91.94 280 GLU A N 1
ATOM 2010 C CA . GLU A 1 280 ? 4.029 2.450 10.743 1.00 91.94 280 GLU A CA 1
ATOM 2011 C C . GLU A 1 280 ? 4.304 2.061 12.192 1.00 91.94 280 GLU A C 1
ATOM 2013 O O . GLU A 1 280 ? 4.603 2.926 13.012 1.00 91.94 280 GLU A O 1
ATOM 2018 N N . THR A 1 281 ? 4.260 0.765 12.509 1.00 86.94 281 THR A N 1
ATOM 2019 C CA . THR A 1 281 ? 4.579 0.295 13.865 1.00 86.94 281 THR A CA 1
ATOM 2020 C C . THR A 1 281 ? 6.044 0.503 14.232 1.00 86.94 281 THR A C 1
ATOM 2022 O O . THR A 1 281 ? 6.331 0.950 15.339 1.00 86.94 281 THR A O 1
ATOM 2025 N N . LEU A 1 282 ? 6.971 0.239 13.306 1.00 87.88 282 LEU A N 1
ATOM 2026 C CA . LEU A 1 282 ? 8.408 0.360 13.560 1.00 87.88 282 LEU A CA 1
ATOM 2027 C C . LEU A 1 282 ? 8.854 1.811 13.765 1.00 87.88 282 LEU A C 1
ATOM 2029 O O . LEU A 1 282 ? 9.673 2.073 14.640 1.00 87.88 282 LEU A O 1
ATOM 2033 N N . PHE A 1 283 ? 8.319 2.747 12.978 1.00 85.75 283 PHE A N 1
ATOM 2034 C CA . PHE A 1 283 ? 8.659 4.172 13.069 1.00 85.75 283 PHE A CA 1
ATOM 2035 C C . PHE A 1 283 ? 7.716 4.969 13.987 1.00 85.75 283 PHE A C 1
ATOM 2037 O O . PHE A 1 283 ? 7.855 6.189 14.096 1.00 85.75 283 PHE A O 1
ATOM 2044 N N . GLY A 1 284 ? 6.745 4.312 14.633 1.00 85.00 284 GLY A N 1
ATOM 2045 C CA . GLY A 1 284 ? 5.741 4.972 15.475 1.00 85.00 284 GLY A CA 1
ATOM 2046 C C . GLY A 1 284 ? 4.854 5.960 14.708 1.00 85.00 284 GLY A C 1
ATOM 2047 O O . GLY A 1 284 ? 4.382 6.942 15.277 1.00 85.00 284 GLY A O 1
ATOM 2048 N N . TYR A 1 285 ? 4.654 5.730 13.411 1.00 86.56 285 TYR A N 1
ATOM 2049 C CA . TYR A 1 285 ? 3.909 6.626 12.538 1.00 86.56 285 TYR A CA 1
ATOM 2050 C C . TYR A 1 285 ? 2.394 6.391 12.680 1.00 86.56 285 TYR A C 1
ATOM 2052 O O . TYR A 1 285 ? 1.934 5.239 12.645 1.00 86.56 285 TYR A O 1
ATOM 2060 N N . PRO A 1 286 ? 1.582 7.452 12.842 1.00 87.38 286 PRO A N 1
ATOM 2061 C CA . PRO A 1 286 ? 0.168 7.315 13.163 1.00 87.38 286 PRO A CA 1
ATOM 2062 C C . PRO A 1 286 ? -0.691 7.018 11.920 1.00 87.38 286 PRO A C 1
ATOM 2064 O O . PRO A 1 286 ? -1.467 7.861 11.482 1.00 87.38 286 PRO A O 1
ATOM 2067 N N . GLY A 1 287 ? -0.589 5.808 11.371 1.00 91.25 287 GLY A N 1
ATOM 2068 C CA . GLY A 1 287 ? -1.437 5.322 10.278 1.00 91.25 287 GLY A CA 1
ATOM 2069 C C . GLY A 1 287 ? -2.461 4.260 10.697 1.00 91.25 287 GLY A C 1
ATOM 2070 O O . GLY A 1 287 ? -2.721 4.047 11.886 1.00 91.25 287 GLY A O 1
ATOM 2071 N N . LEU A 1 288 ? -3.100 3.642 9.700 1.00 92.06 288 LEU A N 1
ATOM 2072 C CA . LEU A 1 288 ? -4.131 2.613 9.868 1.00 92.06 288 LEU A CA 1
ATOM 2073 C C . LEU A 1 288 ? -3.572 1.285 10.374 1.00 92.06 288 LEU A C 1
ATOM 2075 O O . LEU A 1 288 ? -4.234 0.593 11.140 1.00 92.06 288 LEU A O 1
ATOM 2079 N N . GLY A 1 289 ? -2.368 0.909 9.961 1.00 89.50 289 GLY A N 1
ATOM 2080 C CA . GLY A 1 289 ? -1.743 -0.324 10.412 1.00 89.50 289 GLY A CA 1
ATOM 2081 C C . GLY A 1 289 ? -1.315 -0.248 11.872 1.00 89.50 289 GLY A C 1
ATOM 2082 O O . GLY A 1 289 ? -1.562 -1.191 12.621 1.00 89.50 289 GLY A O 1
ATOM 2083 N N . SER A 1 290 ? -0.766 0.888 12.317 1.00 89.69 290 SER A N 1
ATOM 2084 C CA . SER A 1 290 ? -0.495 1.080 13.750 1.00 89.69 290 SER A CA 1
ATOM 2085 C C . SER A 1 290 ? -1.782 1.146 14.581 1.00 89.69 290 SER A C 1
ATOM 2087 O O . SER A 1 290 ? -1.815 0.595 15.683 1.00 89.69 290 SER A O 1
ATOM 2089 N N . LEU A 1 291 ? -2.865 1.724 14.040 1.00 91.56 291 LEU A N 1
ATOM 2090 C CA . LEU A 1 291 ? -4.196 1.674 14.659 1.00 91.56 291 LEU A CA 1
ATOM 2091 C C . LEU A 1 291 ? -4.704 0.231 14.797 1.00 91.56 291 LEU A C 1
ATOM 2093 O O . LEU A 1 291 ? -5.145 -0.149 15.878 1.00 91.56 291 LEU A O 1
ATOM 2097 N N . LEU A 1 292 ? -4.597 -0.580 13.740 1.00 91.25 292 LEU A N 1
ATOM 2098 C CA . LEU A 1 292 ? -5.009 -1.985 13.752 1.00 91.25 292 LEU A CA 1
ATOM 2099 C C . LEU A 1 292 ? -4.227 -2.789 14.796 1.00 91.25 292 LEU A C 1
ATOM 2101 O O . LEU A 1 292 ? -4.824 -3.501 15.595 1.00 91.25 292 LEU A O 1
ATOM 2105 N N . VAL A 1 293 ? -2.899 -2.651 14.830 1.00 89.69 293 VAL A N 1
ATOM 2106 C CA . VAL A 1 293 ? -2.044 -3.365 15.794 1.00 89.69 293 VAL A CA 1
ATOM 2107 C C . VAL A 1 293 ? -2.353 -2.949 17.234 1.00 89.69 293 VAL A C 1
ATOM 2109 O O . VAL A 1 293 ? -2.437 -3.806 18.120 1.00 89.69 293 VAL A O 1
ATOM 2112 N N . SER A 1 294 ? -2.584 -1.655 17.473 1.00 89.38 294 SER A N 1
ATOM 2113 C CA . SER A 1 294 ? -3.029 -1.169 18.780 1.00 89.38 294 SER A CA 1
ATOM 2114 C C . SER A 1 294 ? -4.389 -1.757 19.158 1.00 89.38 294 SER A C 1
ATOM 2116 O O . SER A 1 294 ? -4.536 -2.253 20.269 1.00 89.38 294 SER A O 1
ATOM 2118 N N . ALA A 1 295 ? -5.360 -1.747 18.241 1.00 89.62 295 ALA A N 1
ATOM 2119 C CA . ALA A 1 295 ? -6.713 -2.243 18.485 1.00 89.62 295 ALA A CA 1
ATOM 2120 C C . ALA A 1 295 ? -6.747 -3.752 18.756 1.00 89.62 295 ALA A C 1
ATOM 2122 O O . ALA A 1 295 ? -7.498 -4.201 19.617 1.00 89.62 295 ALA A O 1
ATOM 2123 N N . ILE A 1 296 ? -5.896 -4.533 18.080 1.00 88.44 296 ILE A N 1
ATOM 2124 C CA . ILE A 1 296 ? -5.712 -5.962 18.371 1.00 88.44 296 ILE A CA 1
ATOM 2125 C C . ILE A 1 296 ? -5.184 -6.140 19.799 1.00 88.44 296 ILE A C 1
ATOM 2127 O O . ILE A 1 296 ? -5.674 -6.990 20.540 1.00 88.44 296 ILE A O 1
ATOM 2131 N N . SER A 1 297 ? -4.213 -5.317 20.202 1.00 85.62 297 SER A N 1
ATOM 2132 C CA . SER A 1 297 ? -3.592 -5.398 21.529 1.00 85.62 297 SER A CA 1
ATOM 2133 C C . SER A 1 297 ? -4.562 -5.024 22.653 1.00 85.62 297 SER A C 1
ATOM 2135 O O . SER A 1 297 ? -4.524 -5.632 23.719 1.00 85.62 297 SER A O 1
ATOM 2137 N N . THR A 1 298 ? -5.455 -4.060 22.413 1.00 85.06 298 THR A N 1
ATOM 2138 C CA . THR A 1 298 ? -6.486 -3.624 23.371 1.00 85.06 298 THR A CA 1
ATOM 2139 C C . THR A 1 298 ? -7.825 -4.351 23.204 1.00 85.06 298 THR A C 1
ATOM 2141 O O . THR A 1 298 ? -8.787 -3.991 23.872 1.00 85.06 298 THR A O 1
ATOM 2144 N N . ARG A 1 299 ? -7.900 -5.338 22.297 1.00 84.06 299 ARG A N 1
ATOM 2145 C CA . ARG A 1 299 ? -9.120 -6.058 21.872 1.00 84.06 299 ARG A CA 1
ATOM 2146 C C . ARG A 1 299 ? -10.320 -5.153 21.591 1.00 84.06 299 ARG A C 1
ATOM 2148 O O . ARG A 1 299 ? -11.460 -5.461 21.932 1.00 84.06 299 ARG A O 1
ATOM 2155 N N . ASP A 1 300 ? -10.063 -4.045 20.917 1.00 87.56 300 ASP A N 1
ATOM 2156 C CA . ASP A 1 300 ? -11.106 -3.142 20.454 1.00 87.56 300 ASP A CA 1
ATOM 2157 C C . ASP A 1 300 ? -11.745 -3.704 19.175 1.00 87.56 300 ASP A C 1
ATOM 2159 O O . ASP A 1 300 ? -11.352 -3.356 18.057 1.00 87.56 300 ASP A O 1
ATOM 2163 N N . LEU A 1 301 ? -12.672 -4.656 19.343 1.00 88.06 301 LEU A N 1
ATOM 2164 C CA . LEU A 1 301 ? -13.228 -5.449 18.240 1.00 88.06 301 LEU A CA 1
ATOM 2165 C C . LEU A 1 301 ? -13.806 -4.587 17.103 1.00 88.06 301 LEU A C 1
ATOM 2167 O O . LEU A 1 301 ? -13.430 -4.841 15.953 1.00 88.06 301 LEU A O 1
ATOM 2171 N N . PRO A 1 302 ? -14.622 -3.542 17.371 1.00 89.94 302 PRO A N 1
ATOM 2172 C CA . PRO A 1 302 ? -15.149 -2.674 16.319 1.00 89.94 302 PRO A CA 1
ATOM 2173 C C . PRO A 1 302 ? -14.040 -2.009 15.498 1.00 89.94 302 PRO A C 1
ATOM 2175 O O . PRO A 1 302 ? -14.099 -1.985 14.266 1.00 89.94 302 PRO A O 1
ATOM 2178 N N . VAL A 1 303 ? -12.974 -1.536 16.156 1.00 91.50 303 VAL A N 1
ATOM 2179 C CA . VAL A 1 303 ? -11.835 -0.908 15.472 1.00 91.50 303 VAL A CA 1
ATOM 2180 C C . VAL A 1 303 ? -11.055 -1.928 14.647 1.00 91.50 303 VAL A C 1
ATOM 2182 O O . VAL A 1 303 ? -10.727 -1.637 13.497 1.00 91.50 303 VAL A O 1
ATOM 2185 N N . VAL A 1 304 ? -10.773 -3.123 15.177 1.00 91.81 304 VAL A N 1
ATOM 2186 C CA . VAL A 1 304 ? -10.065 -4.183 14.432 1.00 91.81 304 VAL A CA 1
ATOM 2187 C C . VAL A 1 304 ? -10.823 -4.548 13.160 1.00 91.81 304 VAL A C 1
ATOM 2189 O O . VAL A 1 304 ? -10.253 -4.546 12.066 1.00 91.81 304 VAL A O 1
ATOM 2192 N N . GLN A 1 305 ? -12.117 -4.821 13.303 1.00 91.75 305 GLN A N 1
ATOM 2193 C CA . GLN A 1 305 ? -12.989 -5.251 12.221 1.00 91.75 305 GLN A CA 1
ATOM 2194 C C . GLN A 1 305 ? -13.120 -4.174 11.134 1.00 91.75 305 GLN A C 1
ATOM 2196 O O . GLN A 1 305 ? -12.872 -4.452 9.956 1.00 91.75 305 GLN A O 1
ATOM 2201 N N . ALA A 1 306 ? -13.422 -2.929 11.516 1.00 92.81 306 ALA A N 1
ATOM 2202 C CA . ALA A 1 306 ? -13.559 -1.827 10.567 1.00 92.81 306 ALA A CA 1
ATOM 2203 C C . ALA A 1 306 ? -12.227 -1.478 9.881 1.00 92.81 306 ALA A C 1
ATOM 2205 O O . ALA A 1 306 ? -12.192 -1.295 8.664 1.00 92.81 306 ALA A O 1
ATOM 2206 N N . THR A 1 307 ? -11.116 -1.431 10.628 1.00 91.50 307 THR A N 1
ATOM 2207 C CA . THR A 1 307 ? -9.797 -1.087 10.068 1.00 91.50 307 THR A CA 1
ATOM 2208 C C . THR A 1 307 ? -9.322 -2.141 9.070 1.00 91.50 307 THR A C 1
ATOM 2210 O O . THR A 1 307 ? -8.822 -1.791 8.001 1.00 91.50 307 THR A O 1
ATOM 2213 N N . ALA A 1 308 ? -9.505 -3.430 9.376 1.00 90.75 308 ALA A N 1
ATOM 2214 C CA . ALA A 1 308 ? -9.098 -4.516 8.489 1.00 90.75 308 ALA A CA 1
ATOM 2215 C C . ALA A 1 308 ? -9.926 -4.549 7.193 1.00 90.75 308 ALA A C 1
ATOM 2217 O O . ALA A 1 308 ? -9.355 -4.666 6.104 1.00 90.75 308 ALA A O 1
ATOM 2218 N N . VAL A 1 309 ? -11.253 -4.391 7.286 1.00 92.06 309 VAL A N 1
ATOM 2219 C CA . VAL A 1 309 ? -12.121 -4.322 6.098 1.00 92.06 309 VAL A CA 1
ATOM 2220 C C . VAL A 1 309 ? -11.819 -3.073 5.273 1.00 92.06 309 VAL A C 1
ATOM 2222 O O . VAL A 1 309 ? -11.717 -3.174 4.051 1.00 92.06 309 VAL A O 1
ATOM 2225 N N . LEU A 1 310 ? -11.604 -1.915 5.910 1.00 90.50 310 LEU A N 1
ATOM 2226 C CA . LEU A 1 310 ? -11.222 -0.691 5.206 1.00 90.50 310 LEU A CA 1
ATOM 2227 C C . LEU A 1 310 ? -9.885 -0.863 4.477 1.00 90.50 310 LEU A C 1
ATOM 2229 O O . LEU A 1 310 ? -9.784 -0.515 3.303 1.00 90.50 310 LEU A O 1
ATOM 2233 N N . ALA A 1 311 ? -8.869 -1.429 5.132 1.00 85.31 311 ALA A N 1
ATOM 2234 C CA . ALA A 1 311 ? -7.574 -1.685 4.507 1.00 85.31 311 ALA A CA 1
ATOM 2235 C C . ALA A 1 311 ? -7.713 -2.610 3.285 1.00 85.31 311 ALA A C 1
ATOM 2237 O O . ALA A 1 311 ? -7.170 -2.312 2.219 1.00 85.31 311 ALA A O 1
ATOM 2238 N N . ALA A 1 312 ? -8.498 -3.687 3.402 1.00 88.19 312 ALA A N 1
ATOM 2239 C CA . ALA A 1 312 ? -8.792 -4.577 2.282 1.00 88.19 312 ALA A CA 1
ATOM 2240 C C . ALA A 1 312 ? -9.543 -3.859 1.149 1.00 88.19 312 ALA A C 1
ATOM 2242 O O . ALA A 1 312 ? -9.201 -4.034 -0.021 1.00 88.19 312 ALA A O 1
ATOM 2243 N N . ALA A 1 313 ? -10.515 -3.006 1.479 1.00 88.62 313 ALA A N 1
ATOM 2244 C CA . ALA A 1 313 ? -11.242 -2.199 0.505 1.00 88.62 313 ALA A CA 1
ATOM 2245 C C . ALA A 1 313 ? -10.315 -1.226 -0.235 1.00 88.62 313 ALA A C 1
ATOM 2247 O O . ALA A 1 313 ? -10.380 -1.141 -1.458 1.00 88.62 313 ALA A O 1
ATOM 2248 N N . VAL A 1 314 ? -9.401 -0.548 0.465 1.00 83.19 314 VAL A N 1
ATOM 2249 C CA . VAL A 1 314 ? -8.417 0.363 -0.146 1.00 83.19 314 VAL A CA 1
ATOM 2250 C C . VAL A 1 314 ? -7.471 -0.391 -1.086 1.00 83.19 314 VAL A C 1
ATOM 2252 O O . VAL A 1 314 ? -7.233 0.066 -2.206 1.00 83.19 314 VAL A O 1
ATOM 2255 N N . VAL A 1 315 ? -6.976 -1.569 -0.685 1.00 78.31 315 VAL A N 1
ATOM 2256 C CA . VAL A 1 315 ? -6.153 -2.432 -1.555 1.00 78.31 315 VAL A CA 1
ATOM 2257 C C . VAL A 1 315 ? -6.924 -2.830 -2.811 1.00 78.31 315 VAL A C 1
ATOM 2259 O O . VAL A 1 315 ? -6.405 -2.713 -3.922 1.00 78.31 315 VAL A O 1
ATOM 2262 N N . LEU A 1 316 ? -8.171 -3.273 -2.652 1.00 83.19 316 LEU A N 1
ATOM 2263 C CA . LEU A 1 316 ? -9.020 -3.668 -3.771 1.00 83.19 316 LEU A CA 1
ATOM 2264 C C . LEU A 1 316 ? -9.317 -2.502 -4.709 1.00 83.19 316 LEU A C 1
ATOM 2266 O O . LEU A 1 316 ? -9.220 -2.678 -5.918 1.00 83.19 316 LEU A O 1
ATOM 2270 N N . LEU A 1 317 ? -9.616 -1.313 -4.183 1.00 82.44 317 LEU A N 1
ATOM 2271 C CA . LEU A 1 317 ? -9.801 -0.108 -4.992 1.00 82.44 317 LEU A CA 1
ATOM 2272 C C . LEU A 1 317 ? -8.543 0.205 -5.812 1.00 82.44 317 LEU A C 1
ATOM 2274 O O . LEU A 1 317 ? -8.650 0.474 -7.007 1.00 82.44 317 LEU A O 1
ATOM 2278 N N . GLY A 1 318 ? -7.353 0.099 -5.216 1.00 74.25 318 GLY A N 1
ATOM 2279 C CA . GLY A 1 318 ? -6.085 0.274 -5.930 1.00 74.25 318 GLY A CA 1
ATOM 2280 C C . GLY A 1 318 ? -5.882 -0.744 -7.058 1.00 74.25 318 GLY A C 1
ATOM 2281 O O . GLY A 1 318 ? -5.509 -0.371 -8.172 1.00 74.25 318 GLY A O 1
ATOM 2282 N N . LEU A 1 319 ? -6.182 -2.021 -6.801 1.00 75.19 319 LEU A N 1
ATOM 2283 C CA . LEU A 1 319 ? -6.107 -3.082 -7.811 1.00 75.19 319 LEU A CA 1
ATOM 2284 C C . LEU A 1 319 ? -7.123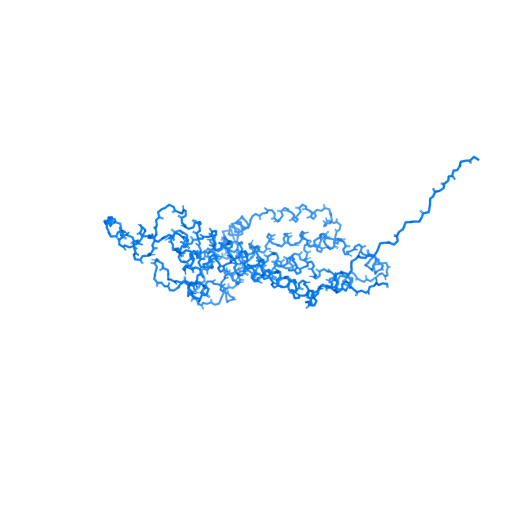 -2.873 -8.941 1.00 75.19 319 LEU A C 1
ATOM 2286 O O . LEU A 1 319 ? -6.767 -3.001 -10.110 1.00 75.19 319 LEU A O 1
ATOM 2290 N N . LEU A 1 320 ? -8.360 -2.494 -8.610 1.00 78.06 320 LEU A N 1
ATOM 2291 C CA . LEU A 1 320 ? -9.411 -2.194 -9.585 1.00 78.06 320 LEU A CA 1
ATOM 2292 C C . LEU A 1 320 ? -9.019 -1.025 -10.492 1.00 78.06 320 LEU A C 1
ATOM 2294 O O . LEU A 1 320 ? -9.194 -1.109 -11.706 1.00 78.06 320 LEU A O 1
ATOM 2298 N N . LEU A 1 321 ? -8.449 0.044 -9.927 1.00 75.31 321 LEU A N 1
ATOM 2299 C CA . LEU A 1 321 ? -7.921 1.162 -10.710 1.00 75.31 321 LEU A CA 1
ATOM 2300 C C . LEU A 1 321 ? -6.804 0.698 -11.655 1.00 75.31 321 LEU A C 1
ATOM 2302 O O . LEU A 1 321 ? -6.795 1.077 -12.826 1.00 75.31 321 LEU A O 1
ATOM 2306 N N . GLY A 1 322 ? -5.902 -0.163 -11.178 1.00 68.19 322 GLY A N 1
ATOM 2307 C CA . GLY A 1 322 ? -4.851 -0.768 -11.996 1.00 68.19 322 GLY A CA 1
ATOM 2308 C C . GLY A 1 322 ? -5.391 -1.585 -13.170 1.00 68.19 322 GLY A C 1
ATOM 2309 O O . GLY A 1 322 ? -4.940 -1.404 -14.302 1.00 68.19 322 GLY A O 1
ATOM 2310 N N . ASP A 1 323 ? -6.388 -2.433 -12.918 1.00 70.50 323 ASP A N 1
ATOM 2311 C CA . ASP A 1 323 ? -7.043 -3.250 -13.943 1.00 70.50 323 ASP A CA 1
ATOM 2312 C C . ASP A 1 323 ? -7.750 -2.369 -14.990 1.00 70.50 323 ASP A C 1
ATOM 2314 O O . ASP A 1 323 ? -7.605 -2.597 -16.191 1.00 70.50 323 ASP A O 1
ATOM 2318 N N . VAL A 1 324 ? -8.454 -1.312 -14.566 1.00 73.12 324 VAL A N 1
ATOM 2319 C CA . VAL A 1 324 ? -9.123 -0.367 -15.480 1.00 73.12 324 VAL A CA 1
ATOM 2320 C C . VAL A 1 324 ? -8.116 0.357 -16.379 1.00 73.12 324 VAL A C 1
ATOM 2322 O O . VAL A 1 324 ? -8.345 0.477 -17.585 1.00 73.12 324 VAL A O 1
ATOM 2325 N N . VAL A 1 325 ? -6.981 0.808 -15.830 1.00 70.38 325 VAL A N 1
ATOM 2326 C CA . VAL A 1 325 ? -5.916 1.446 -16.625 1.00 70.38 325 VAL A CA 1
ATOM 2327 C C . VAL A 1 325 ? -5.239 0.434 -17.555 1.00 70.38 325 VAL A C 1
ATOM 2329 O O . VAL A 1 325 ? -4.910 0.758 -18.696 1.00 70.38 325 VAL A O 1
ATOM 2332 N N . ALA A 1 326 ? -5.048 -0.810 -17.115 1.00 64.38 326 ALA A N 1
ATOM 2333 C CA . ALA A 1 326 ? -4.488 -1.856 -17.963 1.00 64.38 326 ALA A CA 1
ATOM 2334 C C . ALA A 1 326 ? -5.391 -2.141 -19.171 1.00 64.38 326 ALA A C 1
ATOM 2336 O O . ALA A 1 326 ? -4.900 -2.247 -20.290 1.00 64.38 326 ALA A O 1
ATOM 2337 N N . VAL A 1 327 ? -6.706 -2.202 -18.960 1.00 67.38 327 VAL A N 1
ATOM 2338 C CA . VAL A 1 327 ? -7.687 -2.423 -20.028 1.00 67.38 327 VAL A CA 1
ATOM 2339 C C . VAL A 1 327 ? -7.776 -1.223 -20.981 1.00 67.38 327 VAL A C 1
ATOM 2341 O O . VAL A 1 327 ? -7.921 -1.416 -22.185 1.00 67.38 327 VAL A O 1
ATOM 2344 N N . SER A 1 328 ? -7.663 0.014 -20.484 1.00 66.75 328 SER A N 1
ATOM 2345 C CA . SER A 1 328 ? -7.699 1.209 -21.344 1.00 66.75 328 SER A CA 1
ATOM 2346 C C . SER A 1 328 ? -6.425 1.401 -22.172 1.00 66.75 328 SER A C 1
ATOM 2348 O O . SER A 1 328 ? -6.469 2.010 -23.241 1.00 66.75 328 SER A O 1
ATOM 2350 N N . THR A 1 329 ? -5.295 0.877 -21.690 1.00 63.69 329 THR A N 1
ATOM 2351 C CA . THR A 1 329 ? -3.995 0.946 -22.373 1.00 63.69 329 THR A CA 1
ATOM 2352 C C . THR A 1 329 ? -3.710 -0.258 -23.258 1.00 63.69 329 THR A C 1
ATOM 2354 O O . THR A 1 329 ? -2.780 -0.194 -24.062 1.00 63.69 329 THR A O 1
ATOM 2357 N N . GLU A 1 330 ? -4.484 -1.341 -23.151 1.00 58.69 330 GLU A N 1
ATOM 2358 C CA . GLU A 1 330 ? -4.357 -2.495 -24.032 1.00 58.69 330 GLU A CA 1
ATOM 2359 C C . GLU A 1 330 ? -4.800 -2.071 -25.442 1.00 58.69 330 GLU A C 1
ATOM 2361 O O . GLU A 1 330 ? -5.987 -1.821 -25.673 1.00 58.69 330 GLU A O 1
ATOM 2366 N N . PRO A 1 331 ? -3.869 -1.929 -26.407 1.00 46.84 331 PRO A N 1
ATOM 2367 C CA . PRO A 1 331 ? -4.259 -1.586 -27.759 1.00 46.84 331 PRO A CA 1
ATOM 2368 C C . PRO A 1 331 ? -5.116 -2.746 -28.243 1.00 46.84 331 PRO A C 1
ATOM 2370 O O . PRO A 1 331 ? -4.683 -3.897 -28.157 1.00 46.84 331 PRO A O 1
ATOM 2373 N N . THR A 1 332 ? -6.329 -2.459 -28.717 1.00 47.44 332 THR A N 1
ATOM 2374 C CA . THR A 1 332 ? -7.216 -3.436 -29.354 1.00 47.44 332 THR A CA 1
ATOM 2375 C C . THR A 1 332 ? -6.388 -4.358 -30.244 1.00 47.44 332 THR A C 1
ATOM 2377 O O . THR A 1 332 ? -5.985 -3.972 -31.342 1.00 47.44 332 THR A O 1
ATOM 2380 N N . ARG A 1 333 ? -6.111 -5.584 -29.778 1.00 41.00 333 ARG A N 1
ATOM 2381 C CA . ARG A 1 333 ? -5.639 -6.676 -30.630 1.00 41.00 333 ARG A CA 1
ATOM 2382 C C . ARG A 1 333 ? -6.817 -7.047 -31.520 1.00 41.00 333 ARG A C 1
ATOM 2384 O O . ARG A 1 333 ? -7.573 -7.967 -31.241 1.00 41.00 333 ARG A O 1
ATOM 2391 N N . GLY A 1 334 ? -7.015 -6.247 -32.555 1.00 39.91 334 GLY A N 1
ATOM 2392 C CA . GLY A 1 334 ? -8.100 -6.374 -33.504 1.00 39.91 334 GLY A CA 1
ATOM 2393 C C . GLY A 1 334 ? -7.761 -5.574 -34.749 1.00 39.91 334 GLY A C 1
ATOM 2394 O O . GLY A 1 334 ? -7.835 -4.351 -34.721 1.00 39.91 334 GLY A O 1
ATOM 2395 N N . ARG A 1 335 ? -7.469 -6.310 -35.832 1.00 36.66 335 ARG A N 1
ATOM 2396 C CA . ARG A 1 335 ? -7.197 -5.876 -37.220 1.00 36.66 335 ARG A CA 1
ATOM 2397 C C . ARG A 1 335 ? -5.726 -5.653 -37.585 1.00 36.66 335 ARG A C 1
ATOM 2399 O O . ARG A 1 335 ? -5.318 -4.569 -37.975 1.00 36.66 335 ARG A O 1
ATOM 2406 N N . ALA A 1 336 ? -4.964 -6.739 -37.573 1.00 32.91 336 ALA A N 1
ATOM 2407 C CA . ALA A 1 336 ? -4.033 -7.004 -38.666 1.00 32.91 336 ALA A CA 1
ATOM 2408 C C . ALA A 1 336 ? -4.349 -8.417 -39.177 1.00 32.91 336 ALA A C 1
ATOM 2410 O O . ALA A 1 336 ? -3.792 -9.404 -38.702 1.00 32.91 336 ALA A O 1
ATOM 2411 N N . SER A 1 337 ? -5.386 -8.479 -40.014 1.00 35.59 337 SER A N 1
ATOM 2412 C CA . SER A 1 337 ? -5.600 -9.530 -41.011 1.00 35.59 337 SER A CA 1
ATOM 2413 C C . SER A 1 337 ? -4.686 -9.269 -42.196 1.00 35.59 337 SER A C 1
ATOM 2415 O O . SER A 1 337 ? -4.660 -8.079 -42.594 1.00 35.59 337 SER A O 1
#

Solvent-accessible surface area (backbone atoms only — not comparable to full-atom values): 18406 Å² total; per-residue (Å²): 134,88,88,78,88,82,84,83,89,68,90,76,80,85,77,86,78,87,70,77,99,56,59,76,63,54,56,51,52,51,51,52,50,51,52,47,52,52,48,50,52,52,49,46,52,50,48,52,50,54,62,68,68,45,90,74,57,60,31,70,69,70,37,57,97,84,56,52,76,66,59,34,48,53,44,27,56,76,68,52,64,79,50,58,67,72,56,55,48,50,53,51,52,50,35,45,74,73,69,45,47,54,47,27,77,83,76,66,44,54,30,60,60,59,47,65,70,10,47,63,43,42,48,50,42,39,51,49,14,45,68,50,16,52,60,44,9,53,51,46,12,46,43,24,49,72,37,78,66,24,65,74,45,31,68,60,53,23,51,55,43,37,67,47,52,53,69,57,44,37,51,51,49,40,48,45,38,29,63,74,61,61,77,39,77,70,58,28,73,70,64,90,91,61,66,67,81,81,40,56,73,54,43,47,61,60,19,48,24,53,14,52,29,48,13,22,42,41,8,45,64,41,21,57,57,46,45,55,54,64,67,34,68,70,48,50,50,42,52,73,72,65,54,55,69,68,55,46,43,64,65,70,40,42,68,74,43,46,48,61,47,44,49,43,50,22,55,47,52,40,52,35,56,63,50,42,27,57,47,20,53,73,27,58,26,70,20,50,37,32,50,33,55,49,22,59,75,69,52,19,59,41,41,32,51,46,46,53,47,49,52,51,49,53,36,45,52,48,39,52,52,26,52,54,52,39,60,74,60,51,72,75,92,74,85,89,126

Radius of gyration: 26.92 Å; Cα contacts (8 Å, |Δi|>4): 371; chains: 1; bounding box: 53×71×97 Å

pLDDT: mean 81.06, std 15.09, range [32.91, 96.75]

InterPro domains:
  IPR000515 ABC transporter type 1, transmembrane domain MetI-like [PF00528] (139-326)
  IPR000515 ABC transporter type 1, transmembrane domain MetI-like [PS50928] (119-322)
  IPR035906 MetI-like superfamily [G3DSA:1.10.3720.10] (110-327)
  IPR035906 MetI-like superfamily [SSF161098] (115-317)
  IPR045621 ABC transporter type 1, GsiC-like, N-terminal domain [PF19300] (36-125)

Foldseek 3Di:
DDDDDDDDDDDDDDDPPPDDDDPPLRVLLVVLVVVLVVVLVVLLVVLLVVLVPPPDALLVLLADVVHDPVSSVVSCVVVVVPDDSVVVSVVCVVCVVVVQLDAFSPPRHGLVVLQVQFAQQLVCLLVLLLVQLLVLLVVLLCQLQPDPVNVVCLCVQLVVQLPDDLLNLLVVLLCVCCNVVVPAPLALDDDGPDRPVVCVRSNVSSSCSLNRSLNSPSNVQLNVVQNVQCPDPVNVVCVVVVPDPVCCVPPRRVLSSVLSSLQSSLVSSLVSLVSSLSSCCRNVNRHLSVQLVVCVVSVRSSNVSSSSSVSSSVNSVSNSVSSSVSVVSPPPPDDPD

Mean predicted aligned error: 10.47 Å